Protein AF-A0A8S3V3V6-F1 (afdb_monomer)

Radius of gyration: 46.37 Å; Cα contacts (8 Å, |Δi|>4): 374; chains: 1; bounding box: 103×38×128 Å

Secondary structure (DSSP, 8-state):
-PPP-EEE--SS--S---GGGGG---SEEE--S--EE-STTTHHHHHHHHHTGGGBS-GGG-EEEETTEEEEGGGS-GGG------HHHHHHHHHHHHHHHHHHHHHHHHHHHTHHHHHHHHHHHH----S----S-----EEEEEE--GGGHHHHHHHGGGGTTS-EEETTTSPPTTS-HHHHHHHHHHHEEEEEE---TTS-HHHHHHHHHHHHHHHTT---------S----GGGS---HHHHHHHHHH--S-TT-TTHHHHHHHHHHHHT-S---SHHHHHHH-HHHHHHHTHHHHS-S------SEEE---GGGHHIIIIIIHHHHHHHH---EEEGGGS------

pLDDT: mean 74.96, std 16.05, range [28.38, 96.69]

Structure (mmCIF, N/CA/C/O backbone):
data_AF-A0A8S3V3V6-F1
#
_entry.id   AF-A0A8S3V3V6-F1
#
loop_
_atom_site.group_PDB
_atom_site.id
_atom_site.type_symbol
_atom_site.label_atom_id
_atom_site.label_alt_id
_atom_site.label_comp_id
_atom_site.label_asym_id
_atom_site.label_entity_id
_atom_site.label_seq_id
_atom_site.pdbx_PDB_ins_code
_atom_site.Cartn_x
_atom_site.Cartn_y
_atom_site.Cartn_z
_atom_site.occupancy
_atom_site.B_iso_or_equiv
_atom_site.auth_seq_id
_atom_site.auth_comp_id
_atom_site.auth_asym_id
_atom_site.auth_atom_id
_atom_site.pdbx_PDB_model_num
ATOM 1 N N . MET A 1 1 ? -67.580 -12.226 56.279 1.00 47.56 1 MET A N 1
ATOM 2 C CA . MET A 1 1 ? -66.130 -12.399 56.021 1.00 47.56 1 MET A CA 1
ATOM 3 C C . MET A 1 1 ? -65.355 -11.944 57.249 1.00 47.56 1 MET A C 1
ATOM 5 O O . MET A 1 1 ? -65.610 -10.841 57.721 1.00 47.56 1 MET A O 1
ATOM 9 N N . LYS A 1 2 ? -64.474 -12.783 57.811 1.00 53.00 2 LYS A N 1
ATOM 10 C CA . LYS A 1 2 ? -63.648 -12.406 58.971 1.00 53.00 2 LYS A CA 1
ATOM 11 C C . LYS A 1 2 ? -62.565 -11.427 58.504 1.00 53.00 2 LYS A C 1
ATOM 13 O O . LYS A 1 2 ? -61.762 -11.780 57.648 1.00 53.00 2 LYS A O 1
ATOM 18 N N . LYS A 1 3 ? -62.579 -10.196 59.022 1.00 80.75 3 LYS A N 1
ATOM 19 C CA . LYS A 1 3 ? -61.513 -9.213 58.786 1.00 80.75 3 LYS A CA 1
ATOM 20 C C . LYS A 1 3 ? -60.307 -9.613 59.634 1.00 80.75 3 LYS A C 1
ATOM 22 O O . LYS A 1 3 ? -60.474 -9.886 60.821 1.00 80.75 3 LYS A O 1
ATOM 27 N N . LEU A 1 4 ? -59.126 -9.689 59.026 1.00 85.06 4 LEU A N 1
ATOM 28 C CA . LEU A 1 4 ? -57.889 -9.964 59.753 1.00 85.06 4 LEU A CA 1
ATOM 29 C C . LEU A 1 4 ? -57.618 -8.806 60.720 1.00 85.06 4 LEU A C 1
ATOM 31 O O . LEU A 1 4 ? -57.597 -7.656 60.291 1.00 85.06 4 LEU A O 1
ATOM 35 N N . LYS A 1 5 ? -57.448 -9.124 62.005 1.00 90.00 5 LYS A N 1
ATOM 36 C CA . LYS A 1 5 ? -57.205 -8.143 63.074 1.00 90.00 5 LYS A CA 1
ATOM 37 C C . LYS A 1 5 ? -55.823 -8.249 63.707 1.00 90.00 5 LYS A C 1
ATOM 39 O O . LYS A 1 5 ? -55.301 -7.253 64.185 1.00 90.00 5 LYS A O 1
ATOM 44 N N . PHE A 1 6 ? -55.219 -9.429 63.655 1.00 92.62 6 PHE A N 1
ATOM 45 C CA . PHE A 1 6 ? -53.936 -9.717 64.283 1.00 92.62 6 PHE A CA 1
ATOM 46 C C . PHE A 1 6 ? -53.001 -10.298 63.226 1.00 92.62 6 PHE A C 1
ATOM 48 O O . PHE A 1 6 ? -53.375 -11.253 62.540 1.00 92.62 6 PHE A O 1
ATOM 55 N N . LEU A 1 7 ? -51.807 -9.724 63.081 1.00 92.56 7 LEU A N 1
ATOM 56 C CA . LEU A 1 7 ? -50.783 -10.201 62.153 1.00 92.56 7 LEU A CA 1
ATOM 57 C C . LEU A 1 7 ? -49.459 -10.402 62.889 1.00 92.56 7 LEU A C 1
ATOM 59 O O . LEU A 1 7 ? -48.804 -9.445 63.293 1.00 92.56 7 LEU A O 1
ATOM 63 N N . LYS A 1 8 ? -49.050 -11.659 63.038 1.00 94.56 8 LYS A N 1
ATOM 64 C CA . LYS A 1 8 ? -47.804 -12.025 63.707 1.00 94.56 8 LYS A CA 1
ATOM 65 C C . LYS A 1 8 ? -46.820 -12.610 62.696 1.00 94.56 8 LYS A C 1
ATOM 67 O O . LYS A 1 8 ? -47.039 -13.714 62.207 1.00 94.56 8 LYS A O 1
ATOM 72 N N . VAL A 1 9 ? -45.781 -11.849 62.356 1.00 94.69 9 VAL A N 1
ATOM 73 C CA . VAL A 1 9 ? -44.720 -12.240 61.407 1.00 94.69 9 VAL A CA 1
ATOM 74 C C . VAL A 1 9 ? -43.320 -11.896 61.937 1.00 94.69 9 VAL A C 1
ATOM 76 O O . VAL A 1 9 ? -42.367 -11.754 61.168 1.00 94.69 9 VAL A O 1
ATOM 79 N N . ASP A 1 10 ? -43.174 -11.770 63.256 1.00 95.56 10 ASP A N 1
ATOM 80 C CA . ASP A 1 10 ? -41.888 -11.586 63.926 1.00 95.56 10 ASP A CA 1
ATOM 81 C C . ASP A 1 10 ? -40.973 -12.808 63.781 1.00 95.56 10 ASP A C 1
ATOM 83 O O . ASP A 1 10 ? -41.435 -13.923 63.536 1.00 95.56 10 ASP A O 1
ATOM 87 N N . SER A 1 11 ? -39.667 -12.591 63.949 1.00 95.69 11 SER A N 1
ATOM 88 C CA . SER A 1 11 ? -38.641 -13.648 63.958 1.00 95.69 11 SER A CA 1
ATOM 89 C C . SER A 1 11 ? -38.556 -14.466 62.660 1.00 95.69 11 SER A C 1
ATOM 91 O O . SER A 1 11 ? -38.379 -15.684 62.686 1.00 95.69 11 SER A O 1
ATOM 93 N N . ASN A 1 12 ? -38.674 -13.796 61.512 1.00 95.31 12 ASN A N 1
ATOM 94 C CA . ASN A 1 12 ? -38.520 -14.395 60.185 1.00 95.31 12 ASN A CA 1
ATOM 95 C C . ASN A 1 12 ? -37.321 -13.780 59.435 1.00 95.31 12 ASN A C 1
ATOM 97 O O . ASN A 1 12 ? -36.548 -12.985 59.966 1.00 95.31 12 ASN A O 1
ATOM 101 N N . VAL A 1 13 ? -37.153 -14.157 58.165 1.00 94.69 13 VAL A N 1
ATOM 102 C CA . VAL A 1 13 ? -36.114 -13.630 57.262 1.00 94.69 13 VAL A CA 1
ATOM 103 C C . VAL A 1 13 ? -36.673 -12.611 56.261 1.00 94.69 13 VAL A C 1
ATOM 105 O O . VAL A 1 13 ? -36.202 -12.507 55.129 1.00 94.69 13 VAL A O 1
ATOM 108 N N . LEU A 1 14 ? -37.709 -11.863 56.651 1.00 94.44 14 LEU A N 1
ATOM 109 C CA . LEU A 1 14 ? -38.365 -10.906 55.762 1.00 94.44 14 LEU A CA 1
ATOM 110 C C . LEU A 1 14 ? -37.475 -9.674 55.544 1.00 94.44 14 LEU A C 1
ATOM 112 O O . LEU A 1 14 ? -37.179 -8.937 56.481 1.00 94.44 14 LEU A O 1
ATOM 116 N N . GLY A 1 15 ? -37.085 -9.430 54.290 1.00 92.44 15 GLY A N 1
ATOM 117 C CA . GLY A 1 15 ? -36.443 -8.174 53.878 1.00 92.44 15 GLY A CA 1
ATOM 118 C C . GLY A 1 15 ? -37.448 -7.058 53.578 1.00 92.44 15 GLY A C 1
ATOM 119 O O . GLY A 1 15 ? -37.165 -5.883 53.807 1.00 92.44 15 GLY A O 1
ATOM 120 N N . TYR A 1 16 ? -38.643 -7.436 53.113 1.00 93.81 16 TYR A N 1
ATOM 121 C CA . TYR A 1 16 ? -39.731 -6.532 52.749 1.00 93.81 16 TYR A CA 1
ATOM 122 C C . TYR A 1 16 ? -41.081 -7.129 53.129 1.00 93.81 16 TYR A C 1
ATOM 124 O O . TYR A 1 16 ? -41.240 -8.346 53.224 1.00 93.81 16 TYR A O 1
ATOM 132 N N . LEU A 1 17 ? -42.074 -6.255 53.259 1.00 92.38 17 LEU A N 1
ATOM 133 C CA . LEU A 1 17 ? -43.477 -6.633 53.348 1.00 92.38 17 LEU A CA 1
ATOM 134 C C . LEU A 1 17 ? -44.199 -6.298 52.035 1.00 92.38 17 LEU A C 1
ATOM 136 O O . LEU A 1 17 ? -43.804 -5.367 51.330 1.00 92.38 17 LEU A O 1
ATOM 140 N N . PRO A 1 18 ? -45.261 -7.029 51.670 1.00 92.12 18 PRO A N 1
ATOM 141 C CA . PRO A 1 18 ? -46.061 -6.671 50.512 1.00 92.12 18 PRO A CA 1
ATOM 142 C C . PRO A 1 18 ? -46.897 -5.417 50.805 1.00 92.12 18 PRO A C 1
ATOM 144 O O . PRO A 1 18 ? -47.502 -5.280 51.870 1.00 92.12 18 PRO A O 1
ATOM 147 N N . ARG A 1 19 ? -47.004 -4.517 49.819 1.00 92.06 19 ARG A N 1
ATOM 148 C CA . ARG A 1 19 ? -47.793 -3.272 49.933 1.00 92.06 19 ARG A CA 1
ATOM 149 C C . ARG A 1 19 ? -49.282 -3.505 50.205 1.00 92.06 19 ARG A C 1
ATOM 151 O O . ARG A 1 19 ? -49.964 -2.595 50.669 1.00 92.06 19 ARG A O 1
ATOM 158 N N . THR A 1 20 ? -49.788 -4.709 49.944 1.00 89.31 20 THR A N 1
ATOM 159 C CA . THR A 1 20 ? -51.176 -5.107 50.218 1.00 89.31 20 THR A CA 1
ATOM 160 C C . THR A 1 20 ? -51.544 -4.980 51.696 1.00 89.31 20 THR A C 1
ATOM 162 O O . THR A 1 20 ? -52.710 -4.722 51.995 1.00 89.31 20 THR A O 1
ATOM 165 N N . ILE A 1 21 ? -50.569 -5.044 52.614 1.00 87.75 21 ILE A N 1
ATOM 166 C CA . ILE A 1 21 ? -50.792 -4.826 54.053 1.00 87.75 21 ILE A CA 1
ATOM 167 C C . ILE A 1 21 ? -51.403 -3.451 54.333 1.00 87.75 21 ILE A C 1
ATOM 169 O O . ILE A 1 21 ? -52.215 -3.332 55.244 1.00 87.75 21 ILE A O 1
ATOM 173 N N . ARG A 1 22 ? -51.125 -2.436 53.500 1.00 87.69 22 ARG A N 1
ATOM 174 C CA . ARG A 1 22 ? -51.710 -1.092 53.642 1.00 87.69 22 ARG A CA 1
ATOM 175 C C . ARG A 1 22 ? -53.242 -1.088 53.656 1.00 87.69 22 ARG A C 1
ATOM 177 O O . ARG A 1 22 ? -53.840 -0.179 54.215 1.00 87.69 22 ARG A O 1
ATOM 184 N N . SER A 1 23 ? -53.869 -2.079 53.024 1.00 87.25 23 SER A N 1
ATOM 185 C CA . SER A 1 23 ? -55.329 -2.203 52.950 1.00 87.25 23 SER A CA 1
ATOM 186 C C . SER A 1 23 ? -55.957 -2.932 54.146 1.00 87.25 23 SER A C 1
ATOM 188 O O . SER A 1 23 ? -57.182 -3.006 54.246 1.00 87.25 23 SER A O 1
ATOM 190 N N . LEU A 1 24 ? -55.141 -3.486 55.048 1.00 86.31 24 LEU A N 1
ATOM 191 C CA . LEU A 1 24 ? -55.599 -4.225 56.220 1.00 86.31 24 LEU A CA 1
ATOM 192 C C . LEU A 1 24 ? -55.802 -3.273 57.404 1.00 86.31 24 LEU A C 1
ATOM 194 O O . LEU A 1 24 ? -54.968 -2.414 57.670 1.00 86.31 24 LEU A O 1
ATOM 198 N N . ASN A 1 25 ? -56.898 -3.461 58.143 1.00 87.38 25 ASN A N 1
ATOM 199 C CA . ASN A 1 25 ? -57.167 -2.743 59.389 1.00 87.38 25 ASN A CA 1
ATOM 200 C C . ASN A 1 25 ? -56.817 -3.643 60.585 1.00 87.38 25 ASN A C 1
ATOM 202 O O . ASN A 1 25 ? -57.674 -4.391 61.071 1.00 87.38 25 ASN A O 1
ATOM 206 N N . LEU A 1 26 ? -55.541 -3.611 60.971 1.00 89.94 26 LEU A N 1
ATOM 207 C CA . LEU A 1 26 ? -54.957 -4.447 62.017 1.00 89.94 26 LEU A CA 1
ATOM 208 C C . LEU A 1 26 ? -55.043 -3.746 63.376 1.00 89.94 26 LEU A C 1
ATOM 210 O O . LEU A 1 26 ? -54.698 -2.575 63.491 1.00 89.94 26 LEU A O 1
ATOM 214 N N . ASP A 1 27 ? -55.454 -4.492 64.397 1.00 92.62 27 ASP A N 1
ATOM 215 C CA . ASP A 1 27 ? -55.442 -4.044 65.790 1.00 92.62 27 ASP A CA 1
ATOM 216 C C . ASP A 1 27 ? -54.063 -4.316 66.419 1.00 92.62 27 ASP A C 1
ATOM 218 O O . ASP A 1 27 ? -53.565 -3.505 67.198 1.00 92.62 27 ASP A O 1
ATOM 222 N N . GLU A 1 28 ? -53.412 -5.430 66.045 1.00 94.62 28 GLU A N 1
ATOM 223 C CA . GLU A 1 28 ? -52.048 -5.747 66.480 1.00 94.62 28 GLU A CA 1
ATOM 224 C C . GLU A 1 28 ? -51.185 -6.356 65.372 1.00 94.62 28 GLU A C 1
ATOM 226 O O . GLU A 1 28 ? -51.617 -7.233 64.615 1.00 94.62 28 GLU A O 1
ATOM 231 N N . MET A 1 29 ? -49.926 -5.923 65.327 1.00 94.19 29 MET A N 1
ATOM 232 C CA . MET A 1 29 ? -48.931 -6.377 64.372 1.00 94.19 29 MET A CA 1
ATOM 233 C C . MET A 1 29 ? -47.552 -6.550 65.017 1.00 94.19 29 MET A C 1
ATOM 235 O O . MET A 1 29 ? -47.021 -5.627 65.637 1.00 94.19 29 MET A O 1
ATOM 239 N N . TYR A 1 30 ? -46.962 -7.729 64.815 1.00 96.12 30 TYR A N 1
ATOM 240 C CA . TYR A 1 30 ? -45.605 -8.080 65.240 1.00 96.12 30 TYR A CA 1
ATOM 241 C C . TYR A 1 30 ? -44.736 -8.308 64.003 1.00 96.12 30 TYR A C 1
ATOM 243 O O . TYR A 1 30 ? -45.047 -9.172 63.179 1.00 96.12 30 TYR A O 1
ATOM 251 N N . ILE A 1 31 ? -43.673 -7.517 63.865 1.00 95.81 31 ILE A N 1
ATOM 252 C CA . ILE A 1 31 ? -42.712 -7.585 62.747 1.00 95.81 31 ILE A CA 1
ATOM 253 C C . ILE A 1 31 ? -41.255 -7.508 63.201 1.00 95.81 31 ILE A C 1
ATOM 255 O O . ILE A 1 31 ? -40.349 -7.493 62.366 1.00 95.81 31 ILE A O 1
ATOM 259 N N . ASP A 1 32 ? -41.023 -7.433 64.510 1.00 95.38 32 ASP A N 1
ATOM 260 C CA . ASP A 1 32 ? -39.695 -7.405 65.104 1.00 95.38 32 ASP A CA 1
ATOM 261 C C . ASP A 1 32 ? -38.865 -8.636 64.709 1.00 95.38 32 ASP A C 1
ATOM 263 O O . ASP A 1 32 ? -39.385 -9.641 64.222 1.00 95.38 32 ASP A O 1
ATOM 267 N N . HIS A 1 33 ? -37.546 -8.548 64.888 1.00 95.31 33 HIS A N 1
ATOM 268 C CA . HIS A 1 33 ? -36.626 -9.651 64.586 1.00 95.31 33 HIS A CA 1
ATOM 269 C C . HIS A 1 33 ? -36.673 -10.137 63.122 1.00 95.31 33 HIS A C 1
ATOM 271 O O . HIS A 1 33 ? -36.502 -11.321 62.847 1.00 95.31 33 HIS A O 1
ATOM 277 N N . ASN A 1 34 ? -36.867 -9.218 62.172 1.00 95.31 34 ASN A N 1
ATOM 278 C CA . ASN A 1 34 ? -36.709 -9.469 60.739 1.00 95.31 34 ASN A CA 1
ATOM 279 C C . ASN A 1 34 ? -35.535 -8.654 60.166 1.00 95.31 34 ASN A C 1
ATOM 281 O O . ASN A 1 34 ? -35.326 -7.512 60.585 1.00 95.31 34 ASN A O 1
ATOM 285 N N . PRO A 1 35 ? -34.780 -9.182 59.185 1.00 93.62 35 PRO A N 1
ATOM 286 C CA . PRO A 1 35 ? -33.701 -8.468 58.508 1.00 93.62 35 PRO A CA 1
ATOM 287 C C . PRO A 1 35 ? -34.245 -7.474 57.463 1.00 93.62 35 PRO A C 1
ATOM 289 O O . PRO A 1 35 ? -33.887 -7.544 56.287 1.00 93.62 35 PRO A O 1
ATOM 292 N N . LEU A 1 36 ? -35.107 -6.546 57.889 1.00 95.19 36 L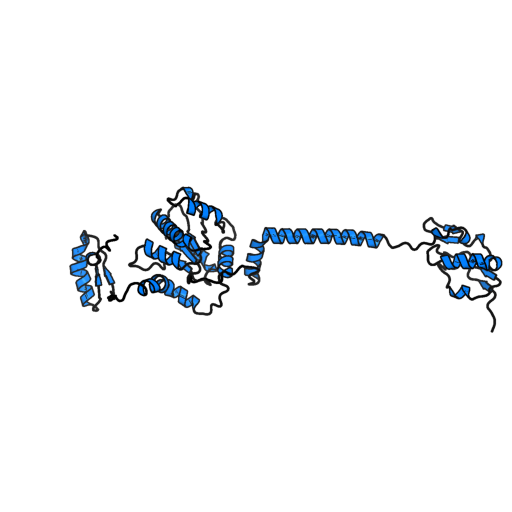EU A N 1
ATOM 293 C CA . LEU A 1 36 ? -35.734 -5.558 57.009 1.00 95.19 36 LEU A CA 1
ATOM 294 C C . LEU A 1 36 ? -34.677 -4.681 56.327 1.00 95.19 36 LEU A C 1
ATOM 296 O O . LEU A 1 36 ? -33.651 -4.344 56.922 1.00 95.19 36 LEU A O 1
ATOM 300 N N . LEU A 1 37 ? -34.930 -4.267 55.088 1.00 93.75 37 LEU A N 1
ATOM 301 C CA . LEU A 1 37 ? -34.034 -3.381 54.339 1.00 93.75 37 LEU A CA 1
ATOM 302 C C . LEU A 1 37 ? -34.513 -1.931 54.436 1.00 93.75 37 LEU A C 1
ATOM 304 O O . LEU A 1 37 ? -35.708 -1.676 54.334 1.00 93.75 37 LEU A O 1
ATOM 308 N N . CYS A 1 38 ? -33.599 -0.981 54.643 1.00 93.19 38 CYS A N 1
ATOM 309 C CA . CYS A 1 38 ? -33.861 0.463 54.618 1.00 93.19 38 CYS A CA 1
ATOM 310 C C . CYS A 1 38 ? -33.378 1.050 53.288 1.00 93.19 38 CYS A C 1
ATOM 312 O O . CYS A 1 38 ? -32.324 1.676 53.210 1.00 93.19 38 CYS A O 1
ATOM 314 N N . ASP A 1 39 ? -34.144 0.798 52.229 1.00 91.38 39 ASP A N 1
ATOM 315 C CA . ASP A 1 39 ? -33.868 1.236 50.864 1.00 91.38 39 ASP A CA 1
ATOM 316 C C . ASP A 1 39 ? -35.101 1.922 50.254 1.00 91.38 39 ASP A C 1
ATOM 318 O O . ASP A 1 39 ? -36.155 2.056 50.874 1.00 91.38 39 ASP A O 1
ATOM 322 N N . CYS A 1 40 ? -35.008 2.339 48.999 1.00 90.25 40 CYS A N 1
ATOM 323 C CA . CYS A 1 40 ? -36.127 2.979 48.307 1.00 90.25 40 CYS A CA 1
ATOM 324 C C . CYS A 1 40 ? -37.427 2.145 48.249 1.00 90.25 40 CYS A C 1
ATOM 326 O O . CYS A 1 40 ? -38.510 2.713 48.088 1.00 90.25 40 CYS A O 1
ATOM 328 N N . ASN A 1 41 ? -37.360 0.817 48.397 1.00 91.31 41 ASN A N 1
ATOM 329 C CA . ASN A 1 41 ? -38.524 -0.064 48.352 1.00 91.31 41 ASN A CA 1
ATOM 330 C C . ASN A 1 41 ? -39.236 -0.186 49.699 1.00 91.31 41 ASN A C 1
ATOM 332 O O . ASN A 1 41 ? -40.385 -0.629 49.720 1.00 91.31 41 ASN A O 1
ATOM 336 N N . SER A 1 42 ? -38.615 0.216 50.809 1.00 94.00 42 SER A N 1
ATOM 337 C CA . SER A 1 42 ? -39.212 0.133 52.147 1.00 94.00 42 SER A CA 1
ATOM 338 C C . SER A 1 42 ? -39.684 1.478 52.710 1.00 94.00 42 SER A C 1
ATOM 340 O O . SER A 1 42 ? -40.322 1.507 53.762 1.00 94.00 42 SER A O 1
ATOM 342 N N . LEU A 1 43 ? -39.494 2.588 51.983 1.00 94.19 43 LEU A N 1
ATOM 343 C CA . LEU A 1 43 ? -39.955 3.917 52.411 1.00 94.19 43 LEU A CA 1
ATOM 344 C C . LEU A 1 43 ? -41.468 3.963 52.693 1.00 94.19 43 LEU A C 1
ATOM 346 O O . LEU A 1 43 ? -41.905 4.541 53.687 1.00 94.19 43 LEU A O 1
ATOM 350 N N . TRP A 1 44 ? -42.272 3.298 51.858 1.00 94.12 44 TRP A N 1
ATOM 351 C CA . TRP A 1 44 ? -43.723 3.214 52.062 1.00 94.12 44 TRP A CA 1
ATOM 352 C C . TRP A 1 44 ? -44.080 2.524 53.387 1.00 94.12 44 TRP A C 1
ATOM 354 O O . TRP A 1 44 ? -45.079 2.885 54.004 1.00 94.12 44 TRP A O 1
ATOM 364 N N . LEU A 1 45 ? -43.278 1.540 53.817 1.00 94.50 45 LEU A N 1
ATOM 365 C CA . LEU A 1 45 ? -43.502 0.807 55.058 1.00 94.50 45 LEU A CA 1
ATOM 366 C C . LEU A 1 45 ? -43.241 1.731 56.245 1.00 94.50 45 LEU A C 1
ATOM 368 O O . LEU A 1 45 ? -44.024 1.725 57.185 1.00 94.50 45 LEU A O 1
ATOM 372 N N . LYS A 1 46 ? -42.215 2.590 56.168 1.00 94.56 46 LYS A N 1
ATOM 373 C CA . LYS A 1 46 ? -41.960 3.610 57.194 1.00 94.56 46 LYS A CA 1
ATOM 374 C C . LYS A 1 46 ? -43.147 4.554 57.345 1.00 94.56 46 LYS A C 1
ATOM 376 O O . LYS A 1 46 ? -43.601 4.768 58.464 1.00 94.56 46 LYS A O 1
ATOM 381 N N . HIS A 1 47 ? -43.664 5.089 56.238 1.00 94.50 47 HIS A N 1
ATOM 382 C CA . HIS A 1 47 ? -44.841 5.966 56.275 1.00 94.50 47 HIS A CA 1
ATOM 383 C C . HIS A 1 47 ? -46.059 5.240 56.844 1.00 94.50 47 HIS A C 1
ATOM 385 O O . HIS A 1 47 ? -46.691 5.740 57.765 1.00 94.50 47 HIS A O 1
ATOM 391 N N . TRP A 1 48 ? -46.321 4.015 56.386 1.00 93.38 48 TRP A N 1
ATOM 392 C CA . TRP A 1 48 ? -47.431 3.215 56.900 1.00 93.38 48 TRP A CA 1
ATOM 393 C C . TRP A 1 48 ? -47.309 2.920 58.404 1.00 93.38 48 TRP A C 1
ATOM 395 O O . TRP A 1 48 ? -48.303 2.994 59.122 1.00 93.38 48 TRP A O 1
ATOM 405 N N . MET A 1 49 ? -46.105 2.617 58.894 1.00 93.12 49 MET A N 1
ATOM 406 C CA . MET A 1 49 ? -45.851 2.363 60.313 1.00 93.12 49 MET A CA 1
ATOM 407 C C . MET A 1 49 ? -46.036 3.615 61.178 1.00 93.12 49 MET A C 1
ATOM 409 O O . MET A 1 49 ? -46.531 3.501 62.296 1.00 93.12 49 MET A O 1
ATOM 413 N N . LEU A 1 50 ? -45.656 4.794 60.672 1.00 93.25 50 LEU A N 1
ATOM 414 C CA . LEU A 1 50 ? -45.902 6.067 61.356 1.00 93.25 50 LEU A CA 1
ATOM 415 C C . LEU A 1 50 ? -47.406 6.351 61.471 1.00 93.25 50 LEU A C 1
ATOM 417 O O . LEU A 1 50 ? -47.867 6.733 62.544 1.00 93.25 50 LEU A O 1
ATOM 421 N N . ASP A 1 51 ? -48.170 6.079 60.410 1.00 92.56 51 ASP A N 1
ATOM 422 C CA . ASP A 1 51 ? -49.627 6.263 60.394 1.00 92.56 51 ASP A CA 1
ATOM 423 C C . ASP A 1 51 ? -50.370 5.254 61.295 1.00 92.56 51 ASP A C 1
ATOM 425 O O . ASP A 1 51 ? -51.475 5.527 61.758 1.00 92.56 51 ASP A O 1
ATOM 429 N N . ASN A 1 52 ? -49.778 4.080 61.555 1.00 91.81 52 ASN A N 1
ATOM 430 C CA . ASN A 1 52 ? -50.410 2.960 62.271 1.00 91.81 52 ASN A CA 1
ATOM 431 C C . ASN A 1 52 ? -49.644 2.554 63.541 1.00 91.81 52 ASN A C 1
ATOM 433 O O . ASN A 1 52 ? -49.650 1.387 63.939 1.00 91.81 52 ASN A O 1
ATOM 437 N N . ILE A 1 53 ? -48.988 3.514 64.200 1.00 91.88 53 ILE A N 1
ATOM 438 C CA . ILE A 1 53 ? -48.060 3.239 65.307 1.00 91.88 53 ILE A CA 1
ATOM 439 C C . ILE A 1 53 ? -48.698 2.472 66.477 1.00 91.88 53 ILE A C 1
ATOM 441 O O . ILE A 1 53 ? -48.028 1.668 67.118 1.00 91.88 53 ILE A O 1
ATOM 445 N N . LEU A 1 54 ? -50.001 2.663 66.719 1.00 91.75 54 LEU A N 1
ATOM 446 C CA . LEU A 1 54 ? -50.748 2.001 67.797 1.00 91.75 54 LEU A CA 1
ATOM 447 C C . LEU A 1 54 ? -50.935 0.492 67.572 1.00 91.75 54 LEU A C 1
ATOM 449 O O . LEU A 1 54 ? -51.031 -0.266 68.540 1.00 91.75 54 LEU A O 1
ATOM 453 N N . ALA A 1 55 ? -50.973 0.053 66.311 1.00 91.06 55 ALA A N 1
ATOM 454 C CA . ALA A 1 55 ? -51.109 -1.359 65.966 1.00 91.06 55 ALA A CA 1
ATOM 455 C C . ALA A 1 55 ? -49.781 -2.118 66.123 1.00 91.06 55 ALA A C 1
ATOM 457 O O . ALA A 1 55 ? -49.772 -3.336 66.291 1.00 91.06 55 ALA A O 1
ATOM 458 N N . LEU A 1 56 ? -48.643 -1.422 66.090 1.00 92.88 56 LEU A N 1
ATOM 459 C CA . LEU A 1 56 ? -47.320 -2.039 66.128 1.00 92.88 56 LEU A CA 1
ATOM 460 C C . LEU A 1 56 ? -46.909 -2.406 67.554 1.00 92.88 56 LEU A C 1
ATOM 462 O O . LEU A 1 56 ? -46.908 -1.577 68.464 1.00 92.88 56 LEU A O 1
ATOM 466 N N . LYS A 1 57 ? -46.491 -3.657 67.742 1.00 94.94 57 LYS A N 1
ATOM 467 C CA . LYS A 1 57 ? -45.917 -4.141 69.001 1.00 94.94 57 LYS A CA 1
ATOM 468 C C . LYS A 1 57 ? -44.392 -4.211 68.890 1.00 94.94 57 LYS A C 1
ATOM 470 O O . LYS A 1 57 ? -43.856 -4.411 67.805 1.00 94.94 57 LYS A O 1
ATOM 475 N N . ARG A 1 58 ? -43.699 -4.029 70.025 1.00 92.38 58 ARG A N 1
ATOM 476 C CA . ARG A 1 58 ? -42.222 -4.068 70.137 1.00 92.38 58 ARG A CA 1
ATOM 477 C C . ARG A 1 58 ? -41.491 -3.130 69.166 1.00 92.38 58 ARG A C 1
ATOM 479 O O . ARG A 1 58 ? -40.506 -3.500 68.539 1.00 92.38 58 ARG A O 1
ATOM 486 N N . LEU A 1 59 ? -41.961 -1.885 69.075 1.00 90.12 59 LEU A N 1
ATOM 487 C CA . LEU A 1 59 ? -41.409 -0.844 68.195 1.00 90.12 59 LEU A CA 1
ATOM 488 C C . LEU A 1 59 ? -39.878 -0.700 68.283 1.00 90.12 59 LEU A C 1
ATOM 490 O O . LEU A 1 59 ? -39.225 -0.455 67.272 1.00 90.12 59 LEU A O 1
ATOM 494 N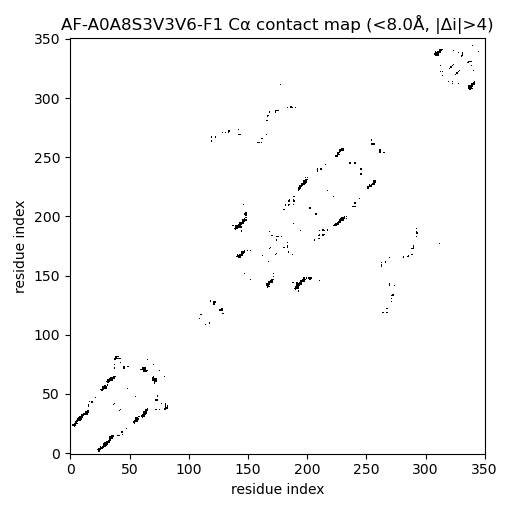 N . GLU A 1 60 ? -39.305 -0.861 69.478 1.00 88.44 60 GLU A N 1
ATOM 495 C CA . GLU A 1 60 ? -37.864 -0.712 69.716 1.00 88.44 60 GLU A CA 1
ATOM 496 C C . GLU A 1 60 ? -37.005 -1.807 69.067 1.00 88.44 60 GLU A C 1
ATOM 498 O O . GLU A 1 60 ? -35.834 -1.561 68.756 1.00 88.44 60 GLU A O 1
ATOM 503 N N . ASP A 1 61 ? -37.598 -2.976 68.815 1.00 93.25 61 ASP A N 1
ATOM 504 C CA . ASP A 1 61 ? -36.936 -4.149 68.241 1.00 93.25 61 ASP A CA 1
ATOM 505 C C . ASP A 1 61 ? -37.045 -4.196 66.711 1.00 93.25 61 ASP A C 1
ATOM 507 O O . ASP A 1 61 ? -36.419 -5.036 66.055 1.00 93.25 61 ASP A O 1
ATOM 511 N N . ILE A 1 62 ? -37.800 -3.270 66.112 1.00 94.94 62 ILE A N 1
ATOM 512 C CA . ILE A 1 62 ? -37.940 -3.166 64.661 1.00 94.94 62 ILE A CA 1
ATOM 513 C C . ILE A 1 62 ? -36.740 -2.396 64.104 1.00 94.94 62 ILE A C 1
ATOM 515 O O . ILE A 1 62 ? -36.653 -1.164 64.152 1.00 94.94 62 ILE A O 1
ATOM 519 N N . LYS A 1 63 ? -35.787 -3.150 63.563 1.00 94.94 63 LYS A N 1
ATOM 520 C CA . LYS A 1 63 ? -34.542 -2.644 62.978 1.00 94.94 63 LYS A CA 1
ATOM 521 C C . LYS A 1 63 ? -34.525 -2.889 61.475 1.00 94.94 63 LYS A C 1
ATOM 523 O O . LYS A 1 63 ? -35.228 -3.759 60.972 1.00 94.94 63 LYS A O 1
ATOM 528 N N . CYS A 1 64 ? -33.699 -2.136 60.765 1.00 94.62 64 CYS A N 1
ATOM 529 C CA . CYS A 1 64 ? -33.397 -2.388 59.365 1.00 94.62 64 CYS A CA 1
ATOM 530 C C . CYS A 1 64 ? -31.905 -2.305 59.089 1.00 94.62 64 CYS A C 1
ATOM 532 O O . CYS A 1 64 ? -31.145 -1.663 59.814 1.00 94.62 64 CYS A O 1
ATOM 534 N N . ARG A 1 65 ? -31.500 -2.922 57.984 1.00 92.19 65 ARG A N 1
ATOM 535 C CA . ARG A 1 65 ? -30.181 -2.759 57.393 1.00 92.19 65 ARG A CA 1
ATOM 536 C C . ARG A 1 65 ? -30.199 -1.580 56.423 1.00 92.19 65 ARG A C 1
ATOM 538 O O . ARG A 1 65 ? -30.901 -1.608 55.414 1.00 92.19 65 ARG A O 1
ATOM 545 N N . SER A 1 66 ? -29.408 -0.572 56.750 1.00 87.31 66 SER A N 1
ATOM 546 C CA . SER A 1 66 ? -29.069 0.589 55.930 1.00 87.31 66 SER A CA 1
ATOM 547 C C . SER A 1 66 ? -27.634 0.435 55.404 1.00 87.31 66 SER A C 1
ATOM 549 O O . SER A 1 66 ? -26.913 -0.484 55.803 1.00 87.31 66 SER A O 1
ATOM 551 N N . PHE A 1 67 ? -27.184 1.341 54.533 1.00 79.50 67 PHE A N 1
ATOM 552 C CA . PHE A 1 67 ? -25.792 1.361 54.055 1.00 79.50 67 PHE A CA 1
ATOM 553 C C . PHE A 1 67 ? -24.785 1.519 55.210 1.00 79.50 67 PHE A C 1
ATOM 555 O O . PHE A 1 67 ? -23.696 0.955 55.174 1.00 79.50 67 PHE A O 1
ATOM 562 N N . ASN A 1 68 ? -25.187 2.219 56.276 1.00 79.19 68 ASN A N 1
ATOM 563 C CA . ASN A 1 68 ? -24.350 2.502 57.445 1.00 79.19 68 ASN A CA 1
ATOM 564 C C . ASN A 1 68 ? -24.445 1.433 58.552 1.00 79.19 68 ASN A C 1
ATOM 566 O O . ASN A 1 68 ? -23.939 1.649 59.651 1.00 79.19 68 ASN A O 1
ATOM 570 N N . GLY A 1 69 ? -25.099 0.296 58.293 1.00 87.12 69 GLY A N 1
ATOM 571 C CA . GLY A 1 69 ? -25.278 -0.785 59.264 1.00 87.12 69 GLY A CA 1
ATOM 572 C C . GLY A 1 69 ? -26.726 -0.961 59.718 1.00 87.12 69 GLY A C 1
ATOM 573 O O . GLY A 1 69 ? -27.666 -0.677 58.976 1.00 87.12 69 GLY A O 1
ATOM 574 N N . ILE A 1 70 ? -26.913 -1.502 60.923 1.00 91.50 70 ILE A N 1
ATOM 575 C CA . ILE A 1 70 ? -28.239 -1.800 61.476 1.00 91.50 70 ILE A CA 1
ATOM 576 C C . ILE A 1 70 ? -28.737 -0.587 62.267 1.00 91.50 70 ILE A C 1
ATOM 578 O O . ILE A 1 70 ? -28.142 -0.215 63.275 1.00 91.50 70 ILE A O 1
ATOM 582 N N . GLU A 1 71 ? -29.846 0.001 61.830 1.00 92.62 71 GLU A N 1
ATOM 583 C CA . GLU A 1 71 ? -30.472 1.177 62.442 1.00 92.62 71 GLU A CA 1
ATOM 584 C C . GLU A 1 71 ? -31.910 0.840 62.894 1.00 92.62 71 GLU A C 1
ATOM 586 O O . GLU A 1 71 ? -32.526 -0.117 62.415 1.00 92.62 71 GLU A O 1
ATOM 591 N N . LYS A 1 72 ? -32.475 1.611 63.834 1.00 93.31 72 LYS A N 1
ATOM 592 C CA . LYS A 1 72 ? -33.893 1.483 64.224 1.00 93.31 72 LYS A CA 1
ATOM 593 C C . LYS A 1 72 ? -34.781 1.987 63.085 1.00 93.31 72 LYS A C 1
ATOM 595 O O . LYS A 1 72 ? -34.638 3.138 62.680 1.00 93.31 72 LYS A O 1
ATOM 600 N N . PHE A 1 73 ? -35.726 1.169 62.614 1.00 94.44 73 PHE A N 1
ATOM 601 C CA . PHE A 1 73 ? -36.453 1.390 61.353 1.00 94.44 73 PHE A CA 1
ATOM 602 C C . PHE A 1 73 ? -37.110 2.779 61.267 1.00 94.44 73 PHE A C 1
ATOM 604 O O . PHE A 1 73 ? -36.941 3.499 60.286 1.00 94.44 73 PHE A O 1
ATOM 611 N N . LEU A 1 74 ? -37.820 3.194 62.323 1.00 93.06 74 LEU A N 1
ATOM 612 C CA . LEU A 1 74 ? -38.524 4.482 62.362 1.00 93.06 74 LEU A CA 1
ATOM 613 C C . LEU A 1 74 ? -37.598 5.699 62.540 1.00 93.06 74 LEU A C 1
ATOM 615 O O . LEU A 1 74 ? -38.003 6.812 62.212 1.00 93.06 74 LEU A O 1
ATOM 619 N N . GLN A 1 75 ? -36.368 5.504 63.026 1.00 92.56 75 GLN A N 1
ATOM 620 C CA . GLN A 1 75 ? -35.406 6.587 63.276 1.00 92.56 75 GLN A CA 1
ATOM 621 C C . GLN A 1 75 ? -34.558 6.935 62.047 1.00 92.56 75 GLN A C 1
ATOM 623 O O . GLN A 1 75 ? -33.937 7.994 62.014 1.00 92.56 75 GLN A O 1
ATOM 628 N N . VAL A 1 76 ? -34.531 6.072 61.028 1.00 92.44 76 VAL A N 1
ATOM 629 C CA . VAL A 1 76 ? -33.789 6.319 59.785 1.00 92.44 76 VAL A CA 1
ATOM 630 C C . VAL A 1 76 ? -34.435 7.485 59.024 1.00 92.44 76 VAL A C 1
ATOM 632 O O . VAL A 1 76 ? -35.616 7.378 58.701 1.00 92.44 76 VAL A O 1
ATOM 635 N N . PRO A 1 77 ? -33.731 8.589 58.702 1.00 92.56 77 PRO A N 1
ATOM 636 C CA . PRO A 1 77 ? -34.275 9.694 57.900 1.00 92.56 77 PRO A CA 1
ATOM 637 C C . PRO A 1 77 ? -34.746 9.243 56.508 1.00 92.56 77 PRO A C 1
ATOM 639 O O . PRO A 1 77 ? -34.196 8.294 55.949 1.00 92.56 77 PRO A O 1
ATOM 642 N N . ASN A 1 78 ? -35.762 9.901 55.934 1.00 92.88 78 ASN A N 1
ATOM 643 C CA . ASN A 1 78 ? -36.337 9.492 54.638 1.00 92.88 78 ASN A CA 1
ATOM 644 C C . ASN A 1 78 ? -35.298 9.550 53.505 1.00 92.88 78 ASN A C 1
ATOM 646 O O . ASN A 1 78 ? -35.336 8.734 52.590 1.00 92.88 78 ASN A O 1
ATOM 650 N N . GLU A 1 79 ? -34.337 10.465 53.606 1.00 88.56 79 GLU A N 1
ATOM 651 C CA . GLU A 1 79 ? -33.266 10.703 52.637 1.00 88.56 79 GLU A CA 1
ATOM 652 C C . GLU A 1 79 ? -32.300 9.518 52.536 1.00 88.56 79 GLU A C 1
ATOM 654 O O . GLU A 1 79 ? -31.597 9.383 51.539 1.00 88.56 79 GLU A O 1
ATOM 659 N N . LYS A 1 80 ? -32.266 8.638 53.547 1.00 86.44 80 LYS A N 1
ATOM 660 C CA . LYS A 1 80 ? -31.450 7.418 53.520 1.00 86.44 80 LYS A CA 1
ATOM 661 C C . LYS A 1 80 ? -32.121 6.255 52.780 1.00 86.44 80 LYS A C 1
ATOM 663 O O . LYS A 1 80 ? -31.419 5.330 52.382 1.00 86.44 80 LYS A O 1
ATOM 668 N N . PHE A 1 81 ? -33.435 6.295 52.536 1.00 90.31 81 PHE A N 1
ATOM 669 C CA . PHE A 1 81 ? -34.163 5.262 51.781 1.00 90.31 81 PHE A CA 1
ATOM 670 C C . PHE A 1 81 ? -33.943 5.448 50.268 1.00 90.31 81 PHE A C 1
ATOM 672 O O . PHE A 1 81 ? -34.854 5.800 49.519 1.00 90.31 81 PHE A O 1
ATOM 679 N N . THR A 1 82 ? -32.710 5.236 49.804 1.00 85.25 82 THR A N 1
ATOM 680 C CA . THR A 1 82 ? -32.309 5.429 48.399 1.00 85.25 82 THR A CA 1
ATOM 681 C C . THR A 1 82 ? -32.032 4.099 47.709 1.00 85.25 82 THR A C 1
ATOM 683 O O . THR A 1 82 ? -31.611 3.129 48.337 1.00 85.25 82 THR A O 1
ATOM 686 N N . CYS A 1 83 ? -32.292 4.025 46.400 1.00 83.88 83 CYS A N 1
ATOM 687 C CA . CYS A 1 83 ? -31.826 2.893 45.606 1.00 83.88 83 CYS A CA 1
ATOM 688 C C . CYS A 1 83 ? -30.352 3.132 45.269 1.00 83.88 83 CYS A C 1
ATOM 690 O O . CYS A 1 83 ? -30.028 4.135 44.625 1.00 83.88 83 CYS A O 1
ATOM 692 N N . VAL A 1 84 ? -29.463 2.206 45.630 1.00 68.94 84 VAL A N 1
ATOM 693 C CA . VAL A 1 84 ? -28.094 2.236 45.109 1.00 68.94 84 VAL A CA 1
ATOM 694 C C . VAL A 1 84 ? -28.169 1.915 43.616 1.00 68.94 84 VAL A C 1
ATOM 696 O O . VAL A 1 84 ? -28.500 0.798 43.224 1.00 68.94 84 VAL A O 1
ATOM 699 N N . LYS A 1 85 ? -27.891 2.901 42.757 1.00 61.59 85 LYS A N 1
ATOM 700 C CA . LYS A 1 85 ? -27.591 2.615 41.350 1.00 61.59 85 LYS A CA 1
ATOM 701 C C . LYS A 1 85 ? -26.285 1.822 41.332 1.00 61.59 85 LYS A C 1
ATOM 703 O O . LYS A 1 85 ? -25.313 2.268 41.934 1.00 61.59 85 LYS A O 1
ATOM 708 N N . ASN A 1 86 ? -26.262 0.661 40.677 1.00 62.31 86 ASN A N 1
ATOM 709 C CA . ASN A 1 86 ? -25.079 -0.203 40.572 1.00 62.31 86 ASN A CA 1
ATOM 710 C C . ASN A 1 86 ? -23.922 0.528 39.864 1.00 62.31 86 ASN A C 1
ATOM 712 O O . ASN A 1 86 ? -23.736 0.412 38.655 1.00 62.31 86 ASN A O 1
ATOM 716 N N . PHE A 1 87 ? -23.146 1.288 40.636 1.00 57.97 87 PHE A N 1
ATOM 717 C CA . PHE A 1 87 ? -22.060 2.151 40.171 1.00 57.97 87 PHE A CA 1
ATOM 718 C C . PHE A 1 87 ? -20.931 1.338 39.515 1.00 57.97 87 PHE A C 1
ATOM 720 O O . PHE A 1 87 ? -20.333 1.778 38.536 1.00 57.97 87 PHE A O 1
ATOM 727 N N . ALA A 1 88 ? -20.719 0.099 39.976 1.00 60.72 88 ALA A N 1
ATOM 728 C CA . ALA A 1 88 ? -19.714 -0.821 39.443 1.00 60.72 88 ALA A CA 1
ATOM 729 C C . ALA A 1 88 ? -19.905 -1.138 37.947 1.00 60.72 88 ALA A C 1
ATOM 731 O O . ALA A 1 88 ? -18.929 -1.215 37.204 1.00 60.72 88 ALA A O 1
ATOM 732 N N . ASN A 1 89 ? -21.151 -1.250 37.478 1.00 66.06 89 ASN A N 1
ATOM 733 C CA . ASN A 1 89 ? -21.425 -1.561 36.072 1.00 66.06 89 ASN A CA 1
ATOM 734 C C . ASN A 1 89 ? -21.206 -0.346 35.155 1.00 66.06 89 ASN A C 1
ATOM 736 O O . ASN A 1 89 ? -20.914 -0.523 33.976 1.00 66.06 89 ASN A O 1
ATOM 740 N N . SER A 1 90 ? -21.307 0.876 35.692 1.00 68.81 90 SER A N 1
ATOM 741 C CA . SER A 1 90 ? -21.065 2.110 34.934 1.00 68.81 90 SER A CA 1
ATOM 742 C C . SER A 1 90 ? -19.573 2.323 34.670 1.00 68.81 90 SER A C 1
ATOM 744 O O . SER A 1 90 ? -19.181 2.588 33.539 1.00 68.81 90 SER A O 1
ATOM 746 N N . PHE A 1 91 ? -18.727 2.124 35.687 1.00 77.75 91 PHE A N 1
ATOM 747 C CA . PHE A 1 91 ? -17.274 2.305 35.554 1.00 77.75 91 PHE A CA 1
ATOM 748 C C . PHE A 1 91 ? -16.641 1.294 34.597 1.00 77.75 91 PHE A C 1
ATOM 750 O O . PHE A 1 91 ? -15.791 1.653 33.784 1.00 77.75 91 PHE A O 1
ATOM 757 N N . LEU A 1 92 ? -17.074 0.031 34.649 1.00 80.12 92 LEU A N 1
ATOM 758 C CA . LEU A 1 92 ? -16.567 -0.996 33.736 1.00 80.12 92 LEU A CA 1
ATOM 759 C C . LEU A 1 92 ? -16.925 -0.693 32.275 1.00 80.12 92 LEU A C 1
ATOM 761 O O . LEU A 1 92 ? -16.094 -0.897 31.392 1.00 80.12 92 LEU A O 1
ATOM 765 N N . ALA A 1 93 ? -18.127 -0.170 32.020 1.00 82.19 93 ALA A N 1
ATOM 766 C CA . ALA A 1 93 ? -18.549 0.206 30.674 1.00 82.19 93 ALA A CA 1
ATOM 767 C C . ALA A 1 93 ? -17.705 1.360 30.102 1.00 82.19 93 ALA A C 1
ATOM 769 O O . ALA A 1 93 ? -17.311 1.308 28.937 1.00 82.19 93 ALA A O 1
ATOM 770 N N . GLU A 1 94 ? -17.367 2.365 30.915 1.00 86.56 94 GLU A N 1
ATOM 771 C CA . GLU A 1 94 ? -16.515 3.488 30.496 1.00 86.56 94 GLU A CA 1
ATOM 772 C C . GLU A 1 94 ? -15.079 3.050 30.171 1.00 86.56 94 GLU A C 1
ATOM 774 O O . GLU A 1 94 ? -14.512 3.451 29.149 1.00 86.56 94 GLU A O 1
ATOM 779 N N . ILE A 1 95 ? -14.496 2.175 30.995 1.00 89.88 95 ILE A N 1
ATOM 780 C CA . ILE A 1 95 ? -13.139 1.652 30.774 1.00 89.88 95 ILE A CA 1
ATOM 781 C C . ILE A 1 95 ? -13.089 0.786 29.507 1.00 89.88 95 ILE A C 1
ATOM 783 O O . ILE A 1 95 ? -12.187 0.931 28.683 1.00 89.88 95 ILE A O 1
ATOM 787 N N . LEU A 1 96 ? -14.075 -0.093 29.309 1.00 90.19 96 LEU A N 1
ATOM 788 C CA . LEU A 1 96 ? -14.144 -0.924 28.105 1.00 90.19 96 LEU A CA 1
ATOM 789 C C . LEU A 1 96 ? -14.366 -0.081 26.844 1.00 90.19 96 LEU A C 1
ATOM 791 O O . LEU A 1 96 ? -13.728 -0.331 25.821 1.00 90.19 96 LEU A O 1
ATOM 795 N N . GLY A 1 97 ? -15.222 0.941 26.922 1.00 92.31 97 GLY A N 1
ATOM 796 C CA . GLY A 1 97 ? -15.481 1.851 25.807 1.00 92.31 97 GLY A CA 1
ATOM 797 C C . GLY A 1 97 ? -14.241 2.645 25.394 1.00 92.31 97 GLY A C 1
ATOM 798 O O . GLY A 1 97 ? -13.931 2.740 24.206 1.00 92.31 97 GLY A O 1
ATOM 799 N N . THR A 1 98 ? -13.487 3.165 26.364 1.00 94.38 98 THR A N 1
ATOM 800 C CA . THR A 1 98 ? -12.242 3.904 26.096 1.00 94.38 98 THR A CA 1
ATOM 801 C C . THR A 1 98 ? -11.151 3.005 25.519 1.00 94.38 98 THR A C 1
ATOM 803 O O . THR A 1 98 ? -10.538 3.369 24.514 1.00 94.38 98 THR A O 1
ATOM 806 N N . LEU A 1 99 ? -10.955 1.803 26.071 1.00 95.88 99 LEU A N 1
ATOM 807 C CA . LEU A 1 99 ? -9.996 0.830 25.540 1.00 95.88 99 LEU A CA 1
ATOM 808 C C . LEU A 1 99 ? -10.332 0.435 24.093 1.00 95.88 99 LEU A C 1
ATOM 810 O O . LEU A 1 99 ? -9.445 0.385 23.239 1.00 95.88 99 LEU A O 1
ATOM 814 N N . PHE A 1 100 ? -11.616 0.207 23.802 1.00 95.81 100 PHE A N 1
ATOM 815 C CA . PHE A 1 100 ? -12.083 -0.100 22.453 1.00 95.81 100 PHE A CA 1
ATOM 816 C C . PHE A 1 100 ? -11.840 1.067 21.487 1.00 95.81 100 PHE A C 1
ATOM 818 O O . PHE A 1 100 ? -11.318 0.859 20.393 1.00 95.81 100 PHE A O 1
ATOM 825 N N . GLY A 1 101 ? -12.138 2.302 21.904 1.00 95.81 101 GLY A N 1
ATOM 826 C CA . GLY A 1 101 ? -11.871 3.499 21.103 1.00 95.81 101 GLY A CA 1
ATOM 827 C C . GLY A 1 101 ? -10.389 3.659 20.751 1.00 95.81 101 GLY A C 1
ATOM 828 O O . GLY A 1 101 ? -10.050 3.910 19.593 1.00 95.81 101 GLY A O 1
ATOM 829 N N . ILE A 1 102 ? -9.494 3.437 21.719 1.00 96.38 102 ILE A N 1
ATOM 830 C CA . ILE A 1 102 ? -8.041 3.475 21.497 1.00 96.38 102 ILE A CA 1
ATOM 831 C C . ILE A 1 102 ? -7.612 2.370 20.525 1.00 96.38 102 ILE A C 1
ATOM 833 O O . ILE A 1 102 ? -6.866 2.640 19.584 1.00 96.38 102 ILE A O 1
ATOM 837 N N . ALA A 1 103 ? -8.111 1.143 20.700 1.00 95.88 103 ALA A N 1
ATOM 838 C CA . ALA A 1 103 ? -7.793 0.030 19.809 1.00 95.88 103 ALA A CA 1
ATOM 839 C C . ALA A 1 103 ? -8.206 0.320 18.355 1.00 95.88 103 ALA A C 1
ATOM 841 O O . ALA A 1 103 ? -7.419 0.091 17.436 1.00 95.88 103 ALA A O 1
ATOM 842 N N . VAL A 1 104 ? -9.396 0.891 18.139 1.00 96.69 104 VAL A N 1
ATOM 843 C CA . VAL A 1 104 ? -9.867 1.292 16.803 1.00 96.69 104 VAL A CA 1
ATOM 844 C C . VAL A 1 104 ? -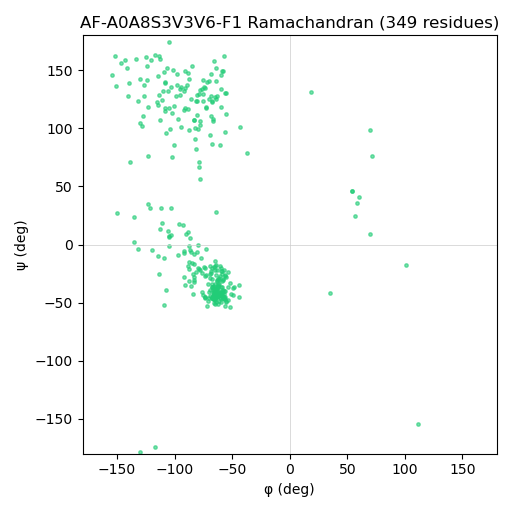8.961 2.369 16.198 1.00 96.69 104 VAL A C 1
ATOM 846 O O . VAL A 1 104 ? -8.565 2.247 15.039 1.00 96.69 104 VAL A O 1
ATOM 849 N N . MET A 1 105 ? -8.562 3.383 16.969 1.00 94.69 105 MET A N 1
ATOM 850 C CA . MET A 1 105 ? -7.650 4.434 16.494 1.00 94.69 105 MET A CA 1
ATOM 851 C C . MET A 1 105 ? -6.260 3.896 16.129 1.00 94.69 105 MET A C 1
ATOM 853 O O . MET A 1 105 ? -5.691 4.293 15.108 1.00 94.69 105 MET A O 1
ATOM 857 N N . CYS A 1 106 ? -5.727 2.958 16.914 1.00 94.25 106 CYS A N 1
ATOM 858 C CA . CYS A 1 106 ? -4.478 2.260 16.608 1.00 94.25 106 CYS A CA 1
ATOM 859 C C . CYS A 1 106 ? -4.594 1.429 15.320 1.00 94.25 106 CYS A C 1
ATOM 861 O O . CYS A 1 106 ? -3.713 1.478 14.464 1.00 94.25 106 CYS A O 1
ATOM 863 N N . LEU A 1 107 ? -5.697 0.700 15.131 1.00 92.44 107 LEU A N 1
ATOM 864 C CA . LEU A 1 107 ? -5.918 -0.078 13.909 1.00 92.44 107 LEU A CA 1
ATOM 865 C C . LEU A 1 107 ? -6.052 0.822 12.675 1.00 92.44 107 LEU A C 1
ATOM 867 O O . LEU A 1 107 ? -5.467 0.520 11.637 1.00 92.44 107 LEU A O 1
ATOM 871 N N . LEU A 1 108 ? -6.760 1.950 12.788 1.00 90.69 108 LEU A N 1
ATOM 872 C CA . LEU A 1 108 ? -6.882 2.929 11.706 1.00 90.69 108 LEU A CA 1
ATOM 873 C C . LEU A 1 108 ? -5.532 3.564 11.353 1.00 90.69 108 LEU A C 1
ATOM 875 O O . LEU A 1 108 ? -5.205 3.689 10.176 1.00 90.69 108 LEU A O 1
ATOM 879 N N . THR A 1 109 ? -4.719 3.928 12.347 1.00 91.50 109 THR A N 1
ATOM 880 C CA . THR A 1 109 ? -3.376 4.483 12.102 1.00 91.50 109 THR A CA 1
ATOM 881 C C . THR A 1 109 ? -2.451 3.461 11.454 1.00 91.50 109 THR A C 1
ATOM 883 O O . THR A 1 109 ? -1.804 3.791 10.461 1.00 91.50 109 THR A O 1
ATOM 886 N N . ILE A 1 110 ? -2.445 2.208 11.917 1.00 90.38 110 ILE A N 1
ATOM 887 C CA . ILE A 1 110 ? -1.722 1.111 11.254 1.00 90.38 110 ILE A CA 1
ATOM 888 C C . ILE A 1 110 ? -2.214 0.952 9.808 1.00 90.38 110 ILE A C 1
ATOM 890 O O . ILE A 1 110 ? -1.398 0.889 8.889 1.00 90.38 110 ILE A O 1
ATOM 894 N N . ALA A 1 111 ? -3.530 0.955 9.578 1.00 86.25 111 ALA A N 1
ATOM 895 C CA . ALA A 1 111 ? -4.102 0.831 8.240 1.00 86.25 111 ALA A CA 1
ATOM 896 C C . ALA A 1 111 ? -3.705 1.989 7.307 1.00 86.25 111 ALA A C 1
ATOM 898 O O . ALA A 1 111 ? -3.481 1.766 6.118 1.00 86.25 111 ALA A O 1
ATOM 899 N N . ILE A 1 112 ? -3.578 3.212 7.830 1.00 84.44 112 ILE A N 1
ATOM 900 C CA . ILE A 1 112 ? -3.141 4.389 7.066 1.00 84.44 112 ILE A CA 1
ATOM 901 C C . ILE A 1 112 ? -1.636 4.329 6.775 1.00 84.44 112 ILE A C 1
ATOM 903 O O . ILE A 1 112 ? -1.232 4.546 5.632 1.00 84.44 112 ILE A O 1
ATOM 907 N N . VAL A 1 113 ? -0.807 4.009 7.774 1.00 86.56 113 VAL A N 1
ATOM 908 C CA . VAL A 1 113 ? 0.659 3.941 7.633 1.00 86.56 113 VAL A CA 1
ATOM 909 C C . VAL A 1 113 ? 1.061 2.819 6.678 1.00 86.56 113 VAL A C 1
ATOM 911 O O . VAL A 1 113 ? 1.845 3.032 5.754 1.00 86.56 113 VAL A O 1
ATOM 914 N N . PHE A 1 114 ? 0.479 1.632 6.845 1.00 83.62 114 PHE A N 1
ATOM 915 C CA . PHE A 1 114 ? 0.773 0.455 6.026 1.00 83.62 114 PHE A CA 1
ATOM 916 C C . PHE A 1 114 ? -0.170 0.303 4.831 1.00 83.62 114 PHE A C 1
ATOM 918 O O . PHE A 1 114 ? -0.229 -0.766 4.223 1.00 83.62 114 PHE A O 1
ATOM 925 N N . ARG A 1 115 ? -0.885 1.369 4.451 1.00 82.44 115 ARG A N 1
ATOM 926 C CA . ARG A 1 115 ? -1.900 1.350 3.389 1.00 82.44 115 ARG A CA 1
ATOM 927 C C . ARG A 1 115 ? -1.409 0.692 2.100 1.00 82.44 115 ARG A C 1
ATOM 929 O O . ARG A 1 115 ? -2.144 -0.088 1.506 1.00 82.44 115 ARG A O 1
ATOM 936 N N . GLN A 1 116 ? -0.184 0.996 1.668 1.00 71.94 116 GLN A N 1
ATOM 937 C CA . GLN A 1 116 ? 0.388 0.440 0.435 1.00 71.94 116 GLN A CA 1
ATOM 938 C C . GLN A 1 116 ? 0.654 -1.065 0.557 1.00 71.94 116 GLN A C 1
ATOM 940 O O . GLN A 1 116 ? 0.254 -1.836 -0.309 1.00 71.94 116 GLN A O 1
ATOM 945 N N . SER A 1 117 ? 1.253 -1.501 1.665 1.00 78.75 117 SER A N 1
ATOM 946 C CA . SER A 1 117 ? 1.527 -2.919 1.915 1.00 78.75 117 SER A CA 1
ATOM 947 C C . SER A 1 117 ? 0.239 -3.733 2.050 1.00 78.75 117 SER A C 1
ATOM 949 O O . SER A 1 117 ? 0.154 -4.838 1.524 1.00 78.75 117 SER A O 1
ATOM 951 N N . ILE A 1 118 ? -0.782 -3.177 2.712 1.00 79.12 118 ILE A N 1
ATOM 952 C CA . ILE A 1 118 ? -2.102 -3.805 2.850 1.00 79.12 118 ILE A CA 1
ATOM 953 C C . ILE A 1 118 ? -2.765 -3.955 1.480 1.00 79.12 118 ILE A C 1
ATOM 955 O O . ILE A 1 118 ? -3.261 -5.033 1.172 1.00 79.12 118 ILE A O 1
ATOM 959 N N . LYS A 1 119 ? -2.727 -2.917 0.636 1.00 74.50 119 LYS A N 1
ATOM 960 C CA . LYS A 1 119 ? -3.227 -2.975 -0.746 1.00 74.50 119 LYS A CA 1
ATOM 961 C C . LYS A 1 119 ? -2.570 -4.103 -1.551 1.00 74.50 119 LYS A C 1
ATOM 963 O O . LYS A 1 119 ? -3.278 -4.923 -2.129 1.00 74.50 119 LYS A O 1
ATOM 968 N N . VAL A 1 120 ? -1.238 -4.190 -1.524 1.00 72.50 120 VAL A N 1
ATOM 969 C CA . VAL A 1 120 ? -0.488 -5.240 -2.236 1.00 72.50 120 VAL A CA 1
ATOM 970 C C . VAL A 1 120 ? -0.834 -6.632 -1.700 1.00 72.50 120 VAL A C 1
ATOM 972 O O . VAL A 1 120 ? -1.111 -7.541 -2.479 1.00 72.50 120 VAL A O 1
ATOM 975 N N . LEU A 1 121 ? -0.887 -6.808 -0.377 1.00 79.06 121 LEU A N 1
ATOM 976 C CA . LEU A 1 121 ? -1.243 -8.089 0.241 1.00 79.06 121 LEU A CA 1
ATOM 977 C C . LEU A 1 121 ? -2.685 -8.517 -0.064 1.00 79.06 121 LEU A C 1
ATOM 979 O O . LEU A 1 121 ? -2.919 -9.698 -0.320 1.00 79.06 121 LEU A O 1
ATOM 983 N N . LEU A 1 122 ? -3.641 -7.583 -0.049 1.00 77.19 122 LEU A N 1
ATOM 984 C CA . LEU A 1 122 ? -5.037 -7.840 -0.416 1.00 77.19 122 LEU A CA 1
ATOM 985 C C . LEU A 1 122 ? -5.146 -8.298 -1.870 1.00 77.19 122 LEU A C 1
ATOM 987 O O . LEU A 1 122 ? -5.854 -9.260 -2.148 1.00 77.19 122 LEU A O 1
ATOM 991 N N . TYR A 1 123 ? -4.402 -7.676 -2.781 1.00 74.12 123 TYR A N 1
ATOM 992 C CA . TYR A 1 123 ? -4.371 -8.112 -4.170 1.00 74.12 123 TYR A CA 1
ATOM 993 C C . TYR A 1 123 ? -3.792 -9.518 -4.325 1.00 74.12 123 TYR A C 1
ATOM 995 O O . TYR A 1 123 ? -4.415 -10.378 -4.935 1.00 74.12 123 TYR A O 1
ATOM 1003 N N . PHE A 1 124 ? -2.633 -9.790 -3.729 1.00 70.81 124 PHE A N 1
ATOM 1004 C CA . PHE A 1 124 ? -1.989 -11.093 -3.892 1.00 70.81 124 PHE A CA 1
ATOM 1005 C C . PHE A 1 124 ? -2.757 -12.243 -3.237 1.00 70.81 124 PHE A C 1
ATOM 1007 O O . PHE A 1 124 ? -2.732 -13.356 -3.754 1.00 70.81 124 PHE A O 1
ATOM 1014 N N . LYS A 1 125 ? -3.429 -11.999 -2.104 1.00 78.75 125 LYS A N 1
ATOM 1015 C CA . LYS A 1 125 ? -4.174 -13.047 -1.389 1.00 78.75 125 LYS A CA 1
ATOM 1016 C C . LYS A 1 125 ? -5.633 -13.176 -1.812 1.00 78.75 125 LYS A C 1
ATOM 1018 O O . LYS A 1 125 ? -6.163 -14.279 -1.766 1.00 78.75 125 LYS A O 1
ATOM 1023 N N . LEU A 1 126 ? -6.291 -12.067 -2.151 1.00 74.25 126 LEU A N 1
ATOM 1024 C CA . LEU A 1 126 ? -7.737 -12.014 -2.401 1.00 74.25 126 LEU A CA 1
ATOM 1025 C C . LEU A 1 126 ? -8.087 -11.550 -3.823 1.00 74.25 126 LEU A C 1
ATOM 1027 O O . LEU A 1 126 ? -9.264 -11.518 -4.165 1.00 74.25 126 LEU A O 1
ATOM 1031 N N . GLY A 1 127 ? -7.106 -11.156 -4.641 1.00 63.22 127 GLY A N 1
ATOM 1032 C CA . GLY A 1 127 ? -7.333 -10.647 -6.000 1.00 63.22 127 GLY A CA 1
ATOM 1033 C C . GLY A 1 127 ? -7.995 -9.267 -6.054 1.00 63.22 127 GLY A C 1
ATOM 1034 O O . GLY A 1 127 ? -8.405 -8.824 -7.122 1.00 63.22 127 GLY A O 1
ATOM 1035 N N . PHE A 1 128 ? -8.129 -8.580 -4.917 1.00 66.81 128 PHE A N 1
ATOM 1036 C CA . PHE A 1 128 ? -8.884 -7.334 -4.807 1.00 66.81 128 PHE A CA 1
ATOM 1037 C C . PHE A 1 128 ? -7.983 -6.093 -4.933 1.00 66.81 128 PHE A C 1
ATOM 1039 O O . PHE A 1 128 ? -6.956 -6.015 -4.261 1.00 66.81 128 PHE A O 1
ATOM 1046 N N . HIS A 1 129 ? -8.402 -5.108 -5.743 1.00 66.94 129 HIS A N 1
ATOM 1047 C CA . HIS A 1 129 ? -7.742 -3.804 -5.946 1.00 66.94 129 HIS A CA 1
ATOM 1048 C C . HIS A 1 129 ? -8.534 -2.653 -5.284 1.00 66.94 129 HIS A C 1
ATOM 1050 O O . HIS A 1 129 ? -9.473 -2.126 -5.885 1.00 66.94 129 HIS A O 1
ATOM 1056 N N . PRO A 1 130 ? -8.199 -2.228 -4.049 1.00 58.28 130 PRO A N 1
ATOM 1057 C CA . PRO A 1 130 ? -8.978 -1.230 -3.318 1.00 58.28 130 PRO A CA 1
ATOM 1058 C C . PRO A 1 130 ? -8.583 0.214 -3.671 1.00 58.28 130 PRO A C 1
ATOM 1060 O O . PRO A 1 130 ? -7.451 0.634 -3.412 1.00 58.28 130 PRO A O 1
ATOM 1063 N N . PHE A 1 131 ? -9.555 1.032 -4.092 1.00 59.31 131 PHE A N 1
ATOM 1064 C CA . PHE A 1 131 ? -9.433 2.500 -4.191 1.00 59.31 131 PHE A CA 1
ATOM 1065 C C . PHE A 1 131 ? -8.226 2.972 -5.020 1.00 59.31 131 PHE A C 1
ATOM 1067 O O . PHE A 1 131 ? -7.459 3.840 -4.578 1.00 59.31 131 PHE A O 1
ATOM 1074 N N . ASP A 1 132 ? -8.021 2.360 -6.182 1.00 61.06 132 ASP A N 1
ATOM 1075 C CA . ASP A 1 132 ? -7.050 2.818 -7.172 1.00 61.06 132 ASP A CA 1
ATOM 1076 C C . ASP A 1 132 ? -7.765 3.762 -8.154 1.00 61.06 132 ASP A C 1
ATOM 1078 O O . ASP A 1 132 ? -8.892 3.508 -8.579 1.00 61.06 132 ASP A O 1
ATOM 1082 N N . ARG A 1 133 ? -7.157 4.922 -8.430 1.00 51.50 133 ARG A N 1
ATOM 1083 C CA . ARG A 1 133 ? -7.738 5.951 -9.301 1.00 51.50 133 ARG A CA 1
ATOM 1084 C C . ARG A 1 133 ? -7.404 5.560 -10.741 1.00 51.50 133 ARG A C 1
ATOM 1086 O O . ARG A 1 133 ? -6.245 5.653 -11.124 1.00 51.50 133 ARG A O 1
ATOM 1093 N N . GLN A 1 134 ? -8.391 5.086 -11.494 1.00 48.84 134 GLN A N 1
ATOM 1094 C CA . GLN A 1 134 ? -8.228 4.748 -12.911 1.00 48.84 134 GLN A CA 1
ATOM 1095 C C . GLN A 1 134 ? -7.985 6.028 -13.725 1.00 48.84 134 GLN A C 1
ATOM 1097 O O . GLN A 1 134 ? -8.801 6.951 -13.666 1.00 48.84 134 GLN A O 1
ATOM 1102 N N . SER A 1 135 ? -6.873 6.104 -14.464 1.00 48.34 135 SER A N 1
ATOM 1103 C CA . SER A 1 135 ? -6.773 7.007 -15.613 1.00 48.34 135 SER A CA 1
ATOM 1104 C C . SER A 1 135 ? -7.579 6.380 -16.747 1.00 48.34 135 SER A C 1
ATOM 1106 O O . SER A 1 135 ? -7.392 5.216 -17.086 1.00 48.34 135 SER A O 1
ATOM 1108 N N . CYS A 1 136 ? -8.554 7.115 -17.273 1.00 41.19 136 CYS A N 1
ATOM 1109 C CA . CYS A 1 136 ? -9.512 6.591 -18.250 1.00 41.19 136 CYS A CA 1
ATOM 1110 C C . CYS A 1 136 ? -9.050 6.727 -19.711 1.00 41.19 136 CYS A C 1
ATOM 1112 O O . CYS A 1 136 ? -9.853 6.509 -20.611 1.00 41.19 136 CYS A O 1
ATOM 1114 N N . GLU A 1 137 ? -7.793 7.084 -19.972 1.00 49.41 137 GLU A N 1
ATOM 1115 C CA . GLU A 1 137 ? -7.306 7.385 -21.324 1.00 49.41 137 GLU A CA 1
ATOM 1116 C C . GLU A 1 137 ? -5.910 6.797 -21.536 1.00 49.41 137 GLU A C 1
ATOM 1118 O O . GLU A 1 137 ? -4.927 7.526 -21.603 1.00 49.41 137 GLU A O 1
ATOM 1123 N N . ASP A 1 138 ? -5.826 5.471 -21.632 1.00 55.06 138 ASP A N 1
ATOM 1124 C CA . ASP A 1 138 ? -4.564 4.799 -21.942 1.00 55.06 138 ASP A CA 1
ATOM 1125 C C . ASP A 1 138 ? -4.590 4.341 -23.414 1.00 55.06 138 ASP A C 1
ATOM 1127 O O . ASP A 1 138 ? -5.207 3.321 -23.760 1.00 55.06 138 ASP A O 1
ATOM 1131 N N . TYR A 1 139 ? -3.944 5.122 -24.286 1.00 56.84 139 TYR A N 1
ATOM 1132 C CA . TYR A 1 139 ? -3.648 4.740 -25.677 1.00 56.84 139 TYR A CA 1
ATOM 1133 C C . TYR A 1 139 ? -2.468 3.755 -25.752 1.00 56.84 139 TYR A C 1
ATOM 1135 O O . TYR A 1 139 ? -2.230 3.152 -26.794 1.00 56.84 139 TYR A O 1
ATOM 1143 N N . GLU A 1 140 ? -1.737 3.562 -24.653 1.00 71.06 140 GLU A N 1
ATOM 1144 C CA . GLU A 1 140 ? -0.590 2.668 -24.570 1.00 71.06 140 GLU A CA 1
ATOM 1145 C C . GLU A 1 140 ? -1.000 1.194 -24.677 1.00 71.06 140 GLU A C 1
ATOM 1147 O O . GLU A 1 140 ? -1.856 0.685 -23.936 1.00 71.06 140 GLU A O 1
ATOM 1152 N N . THR A 1 141 ? -0.350 0.487 -25.598 1.00 71.25 141 THR A N 1
ATOM 1153 C CA . THR A 1 141 ? -0.557 -0.943 -25.835 1.00 71.25 141 THR A CA 1
ATOM 1154 C C . THR A 1 141 ? 0.331 -1.804 -24.941 1.00 71.25 141 THR A C 1
ATOM 1156 O O . THR A 1 141 ? -0.122 -2.866 -24.512 1.00 71.25 141 THR A O 1
ATOM 1159 N N . ILE A 1 142 ? 1.530 -1.316 -24.595 1.00 79.56 142 ILE A N 1
ATOM 1160 C CA . ILE A 1 142 ? 2.535 -2.019 -23.791 1.00 79.56 142 ILE A CA 1
ATOM 1161 C C . ILE A 1 142 ? 2.407 -1.605 -22.321 1.00 79.56 142 ILE A C 1
ATOM 1163 O O . ILE A 1 142 ? 2.425 -0.419 -21.980 1.00 79.56 142 ILE A O 1
ATOM 1167 N N . ASP A 1 143 ? 2.316 -2.582 -21.418 1.00 80.00 143 ASP A N 1
ATOM 1168 C CA . ASP A 1 143 ? 2.187 -2.299 -19.987 1.00 80.00 143 ASP A CA 1
ATOM 1169 C C . ASP A 1 143 ? 3.534 -1.876 -19.389 1.00 80.00 143 ASP A C 1
ATOM 1171 O O . ASP A 1 143 ? 3.594 -0.939 -18.590 1.00 80.00 143 ASP A O 1
ATOM 1175 N N . ILE A 1 144 ? 4.632 -2.528 -19.784 1.00 83.69 144 ILE A N 1
ATOM 1176 C CA . ILE A 1 144 ? 5.971 -2.195 -19.290 1.00 83.69 144 ILE A CA 1
ATOM 1177 C C . ILE A 1 144 ? 7.086 -2.514 -20.292 1.00 83.69 144 ILE A C 1
ATOM 1179 O O . ILE A 1 144 ? 7.123 -3.601 -20.860 1.00 83.69 144 ILE A O 1
ATOM 1183 N N . THR A 1 145 ? 8.043 -1.594 -20.439 1.00 86.88 145 THR A N 1
ATOM 1184 C CA . THR A 1 145 ? 9.315 -1.831 -21.142 1.00 86.88 145 THR A CA 1
ATOM 1185 C C . THR A 1 145 ? 10.473 -1.954 -20.158 1.00 86.88 145 THR A C 1
ATOM 1187 O O . THR A 1 145 ? 10.641 -1.097 -19.291 1.00 86.88 145 THR A O 1
ATOM 1190 N N . PHE A 1 146 ? 11.299 -2.986 -20.322 1.00 87.50 146 PHE A N 1
ATOM 1191 C CA . PHE A 1 146 ? 12.544 -3.198 -19.591 1.00 87.50 146 PHE A CA 1
ATOM 1192 C C . PHE A 1 146 ? 13.742 -2.777 -20.433 1.00 87.50 146 PHE A C 1
ATOM 1194 O O . PHE A 1 146 ? 14.004 -3.388 -21.464 1.00 87.50 146 PHE A O 1
ATOM 1201 N N . VAL A 1 147 ? 14.499 -1.798 -19.941 1.00 84.38 147 VAL A N 1
ATOM 1202 C CA . VAL A 1 147 ? 15.772 -1.357 -20.518 1.00 84.38 147 VAL A CA 1
ATOM 1203 C C . VAL A 1 147 ? 16.903 -1.805 -19.602 1.00 84.38 147 VAL A C 1
ATOM 1205 O O . VAL A 1 147 ? 16.986 -1.372 -18.452 1.00 84.38 147 VAL A O 1
ATOM 1208 N N . TYR A 1 148 ? 17.761 -2.692 -20.094 1.00 82.38 148 TYR A N 1
ATOM 1209 C CA . TYR A 1 148 ? 18.870 -3.282 -19.344 1.00 82.38 148 TYR A CA 1
ATOM 1210 C C . TYR A 1 148 ? 20.018 -3.662 -20.285 1.00 82.38 148 TYR A C 1
ATOM 1212 O O . TYR A 1 148 ? 19.827 -3.770 -21.492 1.00 82.38 148 TYR A O 1
ATOM 1220 N N . SER A 1 149 ? 21.213 -3.861 -19.724 1.00 80.31 149 SER A N 1
ATOM 1221 C CA . SER A 1 149 ? 22.335 -4.469 -20.454 1.00 80.31 149 SER A CA 1
ATOM 1222 C C . SER A 1 149 ? 22.117 -5.971 -20.584 1.00 80.31 149 SER A C 1
ATOM 1224 O O . SER A 1 149 ? 21.706 -6.608 -19.614 1.00 80.31 149 SER A O 1
ATOM 1226 N N . GLU A 1 150 ? 22.474 -6.528 -21.740 1.00 81.62 150 GLU A N 1
ATOM 1227 C CA . GLU A 1 150 ? 22.416 -7.960 -22.075 1.00 81.62 150 GLU A CA 1
ATOM 1228 C C . GLU A 1 150 ? 22.930 -8.878 -20.957 1.00 81.62 150 GLU A C 1
ATOM 1230 O O . GLU A 1 150 ? 22.347 -9.923 -20.687 1.00 81.62 150 GLU A O 1
ATOM 1235 N N . MET A 1 151 ? 23.944 -8.452 -20.198 1.00 80.00 151 MET A N 1
ATOM 1236 C CA . MET A 1 151 ? 24.494 -9.231 -19.080 1.00 80.00 151 MET A CA 1
ATOM 1237 C C . MET A 1 151 ? 23.479 -9.561 -17.971 1.00 80.00 151 MET A C 1
ATOM 1239 O O . MET A 1 151 ? 23.706 -10.458 -17.160 1.00 80.00 151 MET A O 1
ATOM 1243 N N . TYR A 1 152 ? 22.376 -8.818 -17.896 1.00 80.31 152 TYR A N 1
ATOM 1244 C CA . TYR A 1 152 ? 21.321 -8.991 -16.899 1.00 80.31 152 TYR A CA 1
ATOM 1245 C C . TYR A 1 152 ? 20.060 -9.646 -17.471 1.00 80.31 152 TYR A C 1
ATOM 1247 O O . TYR A 1 152 ? 19.068 -9.757 -16.748 1.00 80.31 152 TYR A O 1
ATOM 1255 N N . GLU A 1 153 ? 20.086 -10.106 -18.723 1.00 84.25 153 GLU A N 1
ATOM 1256 C CA . GLU A 1 153 ? 18.934 -10.711 -19.393 1.00 84.25 153 GLU A CA 1
ATOM 1257 C C . GLU A 1 153 ? 18.365 -11.896 -18.609 1.00 84.25 153 GLU A C 1
ATOM 1259 O O . GLU A 1 153 ? 17.197 -11.869 -18.217 1.00 84.25 153 GLU A O 1
ATOM 1264 N N . ASP A 1 154 ? 19.203 -12.868 -18.245 1.00 86.00 154 ASP A N 1
ATOM 1265 C CA . ASP A 1 154 ? 18.785 -14.035 -17.456 1.00 86.00 154 ASP A CA 1
ATOM 1266 C C . ASP A 1 154 ? 18.169 -13.647 -16.105 1.00 86.00 154 ASP A C 1
ATOM 1268 O O . ASP A 1 154 ? 17.191 -14.242 -15.637 1.00 86.00 154 ASP A O 1
ATOM 1272 N N . PHE A 1 155 ? 18.737 -12.630 -15.452 1.00 84.50 155 PHE A N 1
ATOM 1273 C CA . PHE A 1 155 ? 18.235 -12.137 -14.174 1.00 84.50 155 PHE A CA 1
ATOM 1274 C C . PHE A 1 155 ? 16.847 -11.511 -14.331 1.00 84.50 155 PHE A C 1
ATOM 1276 O O . PHE A 1 155 ? 15.946 -11.818 -13.541 1.00 84.50 155 PHE A O 1
ATOM 1283 N N . ILE A 1 156 ? 16.680 -10.651 -15.339 1.00 85.06 156 ILE A N 1
ATOM 1284 C CA . ILE A 1 156 ? 15.421 -9.969 -15.622 1.00 85.06 156 ILE A CA 1
ATOM 1285 C C . ILE A 1 156 ? 14.363 -10.990 -16.017 1.00 85.06 156 ILE A C 1
ATOM 1287 O O . ILE A 1 156 ? 13.336 -11.032 -15.350 1.00 85.06 156 ILE A O 1
ATOM 1291 N N . MET A 1 157 ? 14.640 -11.876 -16.975 1.00 84.56 157 MET A N 1
ATOM 1292 C CA . MET A 1 157 ? 13.704 -12.903 -17.445 1.00 84.56 157 MET A CA 1
ATOM 1293 C C . MET A 1 157 ? 13.246 -13.839 -16.318 1.00 84.56 157 MET A C 1
ATOM 1295 O O . MET A 1 157 ? 12.062 -14.153 -16.185 1.00 84.56 157 MET A O 1
ATOM 1299 N N . LYS A 1 158 ? 14.162 -14.248 -15.429 1.00 86.38 158 LYS A N 1
ATOM 1300 C CA . LYS A 1 158 ? 13.816 -15.084 -14.270 1.00 86.38 158 LYS A CA 1
ATOM 1301 C C . LYS A 1 158 ? 12.907 -14.361 -13.276 1.00 86.38 158 LYS A C 1
ATOM 1303 O O . LYS A 1 158 ? 12.029 -14.986 -12.677 1.00 86.38 158 LYS A O 1
ATOM 1308 N N . LYS A 1 159 ? 13.142 -13.069 -13.034 1.00 83.19 159 LYS A N 1
ATOM 1309 C CA . LYS A 1 159 ? 12.386 -12.279 -12.051 1.00 83.19 159 LYS A CA 1
ATOM 1310 C C . LYS A 1 159 ? 11.074 -11.731 -12.605 1.00 83.19 159 LYS A C 1
ATOM 1312 O O . LYS A 1 159 ? 10.096 -11.663 -11.863 1.00 83.19 159 LYS A O 1
ATOM 1317 N N . SER A 1 160 ? 11.027 -11.414 -13.893 1.00 82.81 160 SER A N 1
ATOM 1318 C CA . SER A 1 160 ? 9.840 -10.933 -14.597 1.00 82.81 160 SER A CA 1
ATOM 1319 C C . SER A 1 160 ? 8.802 -12.024 -14.835 1.00 82.81 160 SER A C 1
ATOM 1321 O O . SER A 1 160 ? 7.711 -11.704 -15.286 1.00 82.81 160 SER A O 1
ATOM 1323 N N . LYS A 1 161 ? 9.070 -13.284 -14.471 1.00 84.19 161 LYS A N 1
ATOM 1324 C CA . LYS A 1 161 ? 8.093 -14.380 -14.549 1.00 84.19 161 LYS A CA 1
ATOM 1325 C C . LYS A 1 161 ? 6.757 -14.063 -13.857 1.00 84.19 161 LYS A C 1
ATOM 1327 O O . LYS A 1 161 ? 5.692 -14.454 -14.312 1.00 84.19 161 LYS A O 1
ATOM 1332 N N . ILE A 1 162 ? 6.788 -13.288 -12.772 1.00 80.31 162 ILE A N 1
ATOM 1333 C CA . ILE A 1 162 ? 5.574 -12.822 -12.073 1.00 80.31 162 ILE A CA 1
ATOM 1334 C C . ILE A 1 162 ? 4.701 -11.873 -12.923 1.00 80.31 162 ILE A C 1
ATOM 1336 O O . ILE A 1 162 ? 3.551 -11.596 -12.574 1.00 80.31 162 ILE A O 1
ATOM 1340 N N . LEU A 1 163 ? 5.250 -11.365 -14.027 1.00 81.06 163 LEU A N 1
ATOM 1341 C CA . LEU A 1 163 ? 4.637 -10.409 -14.943 1.00 81.06 163 LEU A CA 1
ATOM 1342 C C . LEU A 1 163 ? 4.131 -11.052 -16.242 1.00 81.06 163 LEU A C 1
ATOM 1344 O O . LEU A 1 163 ? 3.690 -10.319 -17.115 1.00 81.06 163 LEU A O 1
ATOM 1348 N N . GLU A 1 164 ? 4.131 -12.385 -16.365 1.00 78.31 164 GLU A N 1
ATOM 1349 C CA . GLU A 1 164 ? 3.655 -13.110 -17.565 1.00 78.31 164 GLU A CA 1
ATOM 1350 C C . GLU A 1 164 ? 2.224 -12.731 -17.999 1.00 78.31 164 GLU A C 1
ATOM 1352 O O . GLU A 1 164 ? 1.865 -12.871 -19.162 1.00 78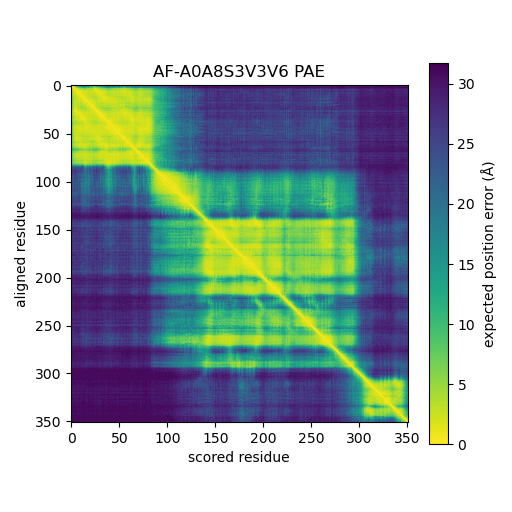.31 164 GLU A O 1
ATOM 1357 N N . LYS A 1 165 ? 1.407 -12.225 -17.069 1.00 76.69 165 LYS A N 1
ATOM 1358 C CA . LYS A 1 165 ? 0.034 -11.754 -17.316 1.00 76.69 165 LYS A CA 1
ATOM 1359 C C . LYS A 1 165 ? -0.069 -10.349 -17.931 1.00 76.69 165 LYS A C 1
ATOM 1361 O O . LYS A 1 165 ? -1.181 -9.862 -18.094 1.00 76.69 165 LYS A O 1
ATOM 1366 N N . PHE A 1 166 ? 1.053 -9.677 -18.175 1.00 80.44 166 PHE A N 1
ATOM 1367 C CA . PHE A 1 166 ? 1.115 -8.321 -18.724 1.00 80.44 166 PHE A CA 1
ATOM 1368 C C . PHE A 1 166 ? 1.824 -8.312 -20.076 1.00 80.44 166 PHE A C 1
ATOM 1370 O O . PHE A 1 166 ? 2.563 -9.241 -20.411 1.00 80.44 166 PHE A O 1
ATOM 1377 N N . VAL A 1 167 ? 1.634 -7.228 -20.827 1.00 81.50 167 VAL A N 1
ATOM 1378 C CA . VAL A 1 167 ? 2.337 -7.004 -22.091 1.00 81.50 167 VAL A CA 1
ATOM 1379 C C . VAL A 1 167 ? 3.703 -6.396 -21.793 1.00 81.50 167 VAL A C 1
ATOM 1381 O O . VAL A 1 167 ? 3.797 -5.233 -21.385 1.00 81.50 167 VAL A O 1
ATOM 1384 N N . VAL A 1 168 ? 4.759 -7.197 -21.947 1.00 86.81 168 VAL A N 1
ATOM 1385 C CA . VAL A 1 168 ? 6.118 -6.835 -21.521 1.00 86.81 168 VAL A CA 1
ATOM 1386 C C . VAL A 1 168 ? 7.054 -6.716 -22.717 1.00 86.81 168 VAL A C 1
ATOM 1388 O O . VAL A 1 168 ? 7.281 -7.684 -23.436 1.00 86.81 168 VAL A O 1
ATOM 1391 N N . CYS A 1 169 ? 7.674 -5.548 -22.881 1.00 86.81 169 CYS A N 1
ATOM 1392 C CA . CYS A 1 169 ? 8.693 -5.317 -23.896 1.00 86.81 169 CYS A CA 1
ATOM 1393 C C . CYS A 1 169 ? 10.111 -5.419 -23.310 1.00 86.81 169 CYS A C 1
ATOM 1395 O O . CYS A 1 169 ? 10.437 -4.747 -22.332 1.00 86.81 169 CYS A O 1
ATOM 1397 N N . TYR A 1 170 ? 10.965 -6.239 -23.923 1.00 88.44 170 TYR A N 1
ATOM 1398 C CA . TYR A 1 170 ? 12.372 -6.413 -23.559 1.00 88.44 170 TYR A CA 1
ATOM 1399 C C . TYR A 1 170 ? 13.253 -5.828 -24.660 1.00 88.44 170 TYR A C 1
ATOM 1401 O O . TYR A 1 170 ? 13.135 -6.247 -25.811 1.00 88.44 170 TYR A O 1
ATOM 1409 N N . THR A 1 171 ? 14.149 -4.892 -24.329 1.00 84.94 171 THR A N 1
ATOM 1410 C CA . THR A 1 171 ? 14.979 -4.220 -25.346 1.00 84.94 171 THR A CA 1
ATOM 1411 C C . THR A 1 171 ? 15.929 -5.156 -26.087 1.00 84.94 171 THR A C 1
ATOM 1413 O O . THR A 1 171 ? 16.224 -4.921 -27.247 1.00 84.94 171 THR A O 1
ATOM 1416 N N . THR A 1 172 ? 16.406 -6.227 -25.451 1.00 81.31 172 THR A N 1
ATOM 1417 C CA . THR A 1 172 ? 17.324 -7.188 -26.091 1.00 81.31 172 THR A CA 1
ATOM 1418 C C . THR A 1 172 ? 16.608 -8.177 -27.008 1.00 81.31 172 THR A C 1
ATOM 1420 O O . THR A 1 172 ? 17.233 -8.752 -27.891 1.00 81.31 172 THR A O 1
ATOM 1423 N N . LYS A 1 173 ? 15.298 -8.375 -26.812 1.00 85.00 173 LYS A N 1
ATOM 1424 C CA . LYS A 1 173 ? 14.528 -9.425 -27.488 1.00 85.00 173 LYS A CA 1
ATOM 1425 C C . LYS A 1 173 ? 13.577 -8.896 -28.558 1.00 85.00 173 LYS A C 1
ATOM 1427 O O . LYS A 1 173 ? 13.422 -9.552 -29.573 1.00 85.00 173 LYS A O 1
ATOM 1432 N N . HIS A 1 174 ? 12.917 -7.764 -28.311 1.00 86.56 174 HIS A N 1
ATOM 1433 C CA . HIS A 1 174 ? 11.838 -7.247 -29.169 1.00 86.56 174 HIS A CA 1
ATOM 1434 C C . HIS A 1 174 ? 12.269 -6.043 -30.013 1.00 86.56 174 HIS A C 1
ATOM 1436 O O . HIS A 1 174 ? 11.430 -5.318 -30.544 1.00 86.56 174 HIS A O 1
ATOM 1442 N N . PHE A 1 175 ? 13.569 -5.753 -30.069 1.00 86.06 175 PHE A N 1
ATOM 1443 C CA . PHE A 1 175 ? 14.075 -4.705 -30.944 1.00 86.06 175 PHE A CA 1
ATOM 1444 C C . PHE A 1 175 ? 14.161 -5.231 -32.362 1.00 86.06 175 PHE A C 1
ATOM 1446 O O . PHE A 1 175 ? 14.745 -6.282 -32.616 1.00 86.06 175 PHE A O 1
ATOM 1453 N N . VAL A 1 176 ? 13.585 -4.467 -33.282 1.00 82.12 176 VAL A N 1
ATOM 1454 C CA . VAL A 1 176 ? 13.481 -4.882 -34.671 1.00 82.12 176 VAL A CA 1
ATOM 1455 C C . VAL A 1 176 ? 14.814 -4.597 -35.366 1.00 82.12 176 VAL A C 1
ATOM 1457 O O . VAL A 1 176 ? 15.288 -3.448 -35.342 1.00 82.12 176 VAL A O 1
ATOM 1460 N N . PRO A 1 177 ? 15.447 -5.617 -35.977 1.00 80.12 177 PRO A N 1
ATOM 1461 C CA . PRO A 1 177 ? 16.672 -5.428 -36.739 1.00 80.12 177 PRO A C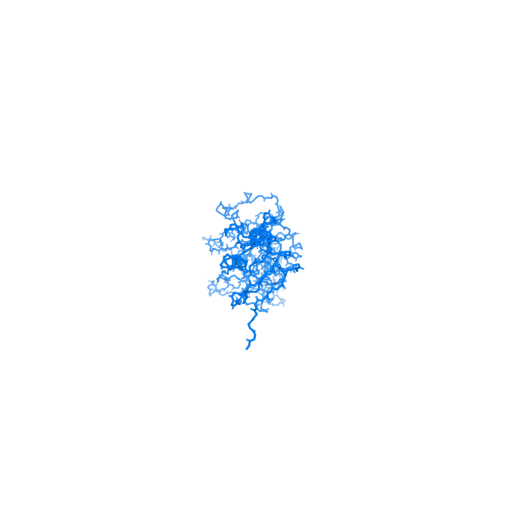A 1
ATOM 1462 C C . PRO A 1 177 ? 16.403 -4.535 -37.957 1.00 80.12 177 PRO A C 1
ATOM 1464 O O . PRO A 1 177 ? 15.371 -4.642 -38.610 1.00 80.12 177 PRO A O 1
ATOM 1467 N N . GLY A 1 178 ? 17.342 -3.640 -38.268 1.00 79.75 178 GLY A N 1
ATOM 1468 C CA . GLY A 1 178 ? 17.204 -2.658 -39.354 1.00 79.75 178 GLY A CA 1
ATOM 1469 C C . GLY A 1 178 ? 16.819 -1.251 -38.887 1.00 79.75 178 GLY A C 1
ATOM 1470 O O . GLY A 1 178 ? 17.088 -0.286 -39.598 1.00 79.75 178 GLY A O 1
ATOM 1471 N N . TYR A 1 179 ? 16.302 -1.102 -37.665 1.00 81.31 179 TYR A N 1
ATOM 1472 C CA . TYR A 1 179 ? 16.132 0.203 -37.024 1.00 81.31 179 TYR A CA 1
ATOM 1473 C C . TYR A 1 179 ? 17.279 0.502 -36.058 1.00 81.31 179 TYR A C 1
ATOM 1475 O O . TYR A 1 179 ? 17.811 -0.386 -35.390 1.00 81.31 179 TYR A O 1
ATOM 1483 N N . SER A 1 180 ? 17.651 1.781 -35.944 1.00 83.56 180 SER A N 1
ATOM 1484 C CA . SER A 1 180 ? 18.646 2.201 -34.957 1.00 83.56 180 SER A CA 1
ATOM 1485 C C . SER A 1 180 ? 18.149 1.956 -33.530 1.00 83.56 180 SER A C 1
ATOM 1487 O O . SER A 1 180 ? 16.947 2.010 -33.252 1.00 83.56 180 SER A O 1
ATOM 1489 N N . TRP A 1 181 ? 19.088 1.736 -32.607 1.00 82.62 181 TRP A N 1
ATOM 1490 C CA . TRP A 1 181 ? 18.806 1.573 -31.178 1.00 82.62 181 TRP A CA 1
ATOM 1491 C C . TRP A 1 181 ? 17.930 2.709 -30.627 1.00 82.62 181 TRP A C 1
ATOM 1493 O O . TRP A 1 181 ? 16.949 2.466 -29.928 1.00 82.62 181 TRP A O 1
ATOM 1503 N N . ASP A 1 182 ? 18.219 3.949 -31.026 1.00 83.62 182 ASP A N 1
ATOM 1504 C CA . ASP A 1 182 ? 17.449 5.126 -30.618 1.00 83.62 182 ASP A CA 1
ATOM 1505 C C . ASP A 1 182 ? 15.994 5.082 -31.091 1.00 83.62 182 ASP A C 1
ATOM 1507 O O . ASP A 1 182 ? 15.096 5.517 -30.373 1.00 83.62 182 ASP A O 1
ATOM 1511 N N . THR A 1 183 ? 15.743 4.566 -32.295 1.00 84.44 183 THR A N 1
ATOM 1512 C CA . THR A 1 183 ? 14.391 4.478 -32.864 1.00 84.44 183 THR A CA 1
ATOM 1513 C C . THR A 1 183 ? 13.589 3.379 -32.179 1.00 84.44 183 THR A C 1
ATOM 1515 O O . THR A 1 183 ? 12.467 3.628 -31.742 1.00 84.44 183 THR A O 1
ATOM 1518 N N . ASN A 1 184 ? 14.208 2.212 -31.982 1.00 87.31 184 ASN A N 1
ATOM 1519 C CA . ASN A 1 184 ? 13.636 1.119 -31.200 1.00 87.31 184 ASN A CA 1
ATOM 1520 C C . ASN A 1 184 ? 13.269 1.574 -29.774 1.00 87.31 184 ASN A C 1
ATOM 1522 O O . ASN A 1 184 ? 12.144 1.365 -29.320 1.00 87.31 184 ASN A O 1
ATOM 1526 N N . ILE A 1 185 ? 14.176 2.282 -29.089 1.00 85.75 185 ILE A N 1
ATOM 1527 C CA . ILE A 1 185 ? 13.911 2.856 -27.764 1.00 85.75 185 ILE A CA 1
ATOM 1528 C C . ILE A 1 185 ? 12.771 3.866 -27.801 1.00 85.75 185 ILE A C 1
ATOM 1530 O O . ILE A 1 185 ? 11.894 3.812 -26.940 1.00 85.75 185 ILE A O 1
ATOM 1534 N N . ARG A 1 186 ? 12.785 4.815 -28.746 1.00 84.81 186 ARG A N 1
ATOM 1535 C CA . ARG A 1 186 ? 11.756 5.861 -28.822 1.00 84.81 186 ARG A CA 1
ATOM 1536 C C . ARG A 1 186 ? 10.368 5.250 -28.945 1.00 84.81 186 ARG A C 1
ATOM 1538 O O . ARG A 1 186 ? 9.485 5.643 -28.186 1.00 84.81 186 ARG A O 1
ATOM 1545 N N . ASN A 1 187 ? 10.201 4.256 -29.812 1.00 83.75 187 ASN A N 1
ATOM 1546 C CA . ASN A 1 187 ? 8.921 3.580 -30.005 1.00 83.75 187 ASN A CA 1
ATOM 1547 C C . ASN A 1 187 ? 8.534 2.745 -28.780 1.00 83.75 187 ASN A C 1
ATOM 1549 O O . ASN A 1 187 ? 7.409 2.859 -28.292 1.00 83.75 187 ASN A O 1
ATOM 1553 N N . ALA A 1 188 ? 9.477 1.994 -28.201 1.00 85.19 188 ALA A N 1
ATOM 1554 C CA . ALA A 1 188 ? 9.223 1.217 -26.989 1.00 85.19 188 ALA A CA 1
ATOM 1555 C C . ALA A 1 188 ? 8.769 2.112 -25.828 1.00 85.19 188 ALA A C 1
ATOM 1557 O O . ALA A 1 188 ? 7.780 1.821 -25.154 1.00 85.19 188 ALA A O 1
ATOM 1558 N N . VAL A 1 189 ? 9.426 3.256 -25.634 1.00 82.19 189 VAL A N 1
ATOM 1559 C CA . VAL A 1 189 ? 9.026 4.257 -24.641 1.00 82.19 189 VAL A CA 1
ATOM 1560 C C . VAL A 1 189 ? 7.671 4.868 -25.002 1.00 82.19 189 VAL A C 1
ATOM 1562 O O . VAL A 1 189 ? 6.833 5.017 -24.112 1.00 82.19 189 VAL A O 1
ATOM 1565 N N . HIS A 1 190 ? 7.416 5.187 -26.276 1.00 78.94 190 HIS A N 1
ATOM 1566 C CA . HIS A 1 190 ? 6.170 5.799 -26.751 1.00 78.94 190 HIS A CA 1
ATOM 1567 C C . HIS A 1 190 ? 4.930 4.945 -26.460 1.00 78.94 190 HIS A C 1
ATOM 1569 O O . HIS A 1 190 ? 3.963 5.455 -25.896 1.00 78.94 190 HIS A O 1
ATOM 1575 N N . TYR A 1 191 ? 4.984 3.645 -26.738 1.00 79.00 191 TYR A N 1
ATOM 1576 C CA . TYR A 1 191 ? 3.839 2.746 -26.557 1.00 79.00 191 TYR A CA 1
ATOM 1577 C C . TYR A 1 191 ? 3.707 2.159 -25.149 1.00 79.00 191 TYR A C 1
ATOM 1579 O O . TYR A 1 191 ? 2.720 1.482 -24.865 1.00 79.00 191 TYR A O 1
ATOM 1587 N N . SER A 1 192 ? 4.667 2.432 -24.258 1.00 80.31 192 SER A N 1
ATOM 1588 C CA . SER A 1 192 ? 4.675 1.883 -22.898 1.00 80.31 192 SER A CA 1
ATOM 1589 C C . SER A 1 192 ? 4.040 2.787 -21.855 1.00 80.31 192 SER A C 1
ATOM 1591 O O . SER A 1 192 ? 4.387 3.967 -21.752 1.00 80.31 192 SER A O 1
ATOM 1593 N N . LYS A 1 193 ? 3.212 2.200 -20.987 1.00 76.19 193 LYS A N 1
ATOM 1594 C CA . LYS A 1 193 ? 2.716 2.858 -19.765 1.00 76.19 193 LYS A CA 1
ATOM 1595 C C . LYS A 1 193 ? 3.839 3.091 -18.765 1.00 76.19 193 LYS A C 1
ATOM 1597 O O . LYS A 1 193 ? 3.984 4.179 -18.212 1.00 76.19 193 LYS A O 1
ATOM 1602 N N . TYR A 1 194 ? 4.662 2.064 -18.562 1.00 78.88 194 TYR A N 1
ATOM 1603 C CA . TYR A 1 194 ? 5.790 2.100 -17.644 1.00 78.88 194 TYR A CA 1
ATOM 1604 C C . TYR A 1 194 ? 7.097 1.755 -18.354 1.00 78.88 194 TYR A C 1
ATOM 1606 O O . TYR A 1 194 ? 7.157 0.865 -19.195 1.00 78.88 194 TYR A O 1
ATOM 1614 N N . VAL A 1 195 ? 8.174 2.438 -17.978 1.00 79.94 195 VAL A N 1
ATOM 1615 C CA . VAL A 1 195 ? 9.527 2.144 -18.460 1.00 79.94 195 VAL A CA 1
ATOM 1616 C C . VAL A 1 195 ? 10.405 1.884 -17.248 1.00 79.94 195 VAL A C 1
ATOM 1618 O O . VAL A 1 195 ? 10.567 2.762 -16.399 1.00 79.94 195 VAL A O 1
ATOM 1621 N N . LEU A 1 196 ? 10.952 0.675 -17.165 1.00 81.06 196 LEU A N 1
ATOM 1622 C CA . LEU A 1 196 ? 11.864 0.239 -16.122 1.00 81.06 196 LEU A CA 1
ATOM 1623 C C . LEU A 1 196 ? 13.292 0.248 -16.662 1.00 81.06 196 LEU A C 1
ATOM 1625 O O . LEU A 1 196 ? 13.631 -0.555 -17.526 1.00 81.06 196 LEU A O 1
ATOM 1629 N N . ILE A 1 197 ? 14.132 1.135 -16.134 1.00 77.44 197 ILE A N 1
ATOM 1630 C CA . ILE A 1 197 ? 15.540 1.209 -16.526 1.00 77.44 197 ILE A CA 1
ATOM 1631 C C . ILE A 1 197 ? 16.406 0.601 -15.424 1.00 77.44 197 ILE A C 1
ATOM 1633 O O . ILE A 1 197 ? 16.478 1.121 -14.307 1.00 77.44 197 ILE A O 1
ATOM 1637 N N . LEU A 1 198 ? 17.112 -0.472 -15.769 1.00 75.62 198 LEU A N 1
ATOM 1638 C CA . LEU A 1 198 ? 18.120 -1.092 -14.929 1.00 75.62 198 LEU A CA 1
ATOM 1639 C C . LEU A 1 198 ? 19.429 -0.298 -15.021 1.00 75.62 198 LEU A C 1
ATOM 1641 O O . LEU A 1 198 ? 20.197 -0.461 -15.967 1.00 75.62 198 LEU A O 1
ATOM 1645 N N . LEU A 1 199 ? 19.695 0.558 -14.032 1.00 69.06 199 LEU A N 1
ATOM 1646 C CA . LEU A 1 199 ? 21.000 1.205 -13.920 1.00 69.06 199 LEU A CA 1
ATOM 1647 C C . LEU A 1 199 ? 22.015 0.255 -13.275 1.00 69.06 199 LEU A C 1
ATOM 1649 O O . LEU A 1 199 ? 21.919 -0.018 -12.079 1.00 69.06 199 LEU A O 1
ATOM 1653 N N . THR A 1 200 ? 22.996 -0.196 -14.051 1.00 66.00 200 THR A N 1
ATOM 1654 C CA . THR A 1 200 ? 24.178 -0.931 -13.576 1.00 66.00 200 THR A CA 1
ATOM 1655 C C . THR A 1 200 ? 25.444 -0.214 -14.038 1.00 66.00 200 THR A C 1
ATOM 1657 O O . THR A 1 200 ? 25.406 0.627 -14.939 1.00 66.00 200 THR A O 1
ATOM 1660 N N . ASP A 1 201 ? 26.575 -0.507 -13.395 1.00 64.06 201 ASP A N 1
ATOM 1661 C CA . ASP A 1 201 ? 27.840 0.187 -13.673 1.00 64.06 201 ASP A CA 1
ATOM 1662 C C . ASP A 1 201 ? 28.390 -0.119 -15.079 1.00 64.06 201 ASP A C 1
ATOM 1664 O O . ASP A 1 201 ? 29.160 0.676 -15.626 1.00 64.06 201 ASP A O 1
ATOM 1668 N N . ASP A 1 202 ? 27.924 -1.222 -15.662 1.00 60.22 202 ASP A N 1
ATOM 1669 C CA . ASP A 1 202 ? 28.414 -1.816 -16.904 1.00 60.22 202 ASP A CA 1
ATOM 1670 C C . ASP A 1 202 ? 27.601 -1.433 -18.148 1.00 60.22 202 ASP A C 1
ATOM 1672 O O . ASP A 1 202 ? 27.983 -1.769 -19.266 1.00 60.22 202 ASP A O 1
ATOM 1676 N N . VAL A 1 203 ? 26.453 -0.772 -17.985 1.00 61.38 203 VAL A N 1
ATOM 1677 C CA . VAL A 1 203 ? 25.640 -0.369 -19.137 1.00 61.38 203 VAL A CA 1
ATOM 1678 C C . VAL A 1 203 ? 26.283 0.842 -19.807 1.00 61.38 203 VAL A C 1
ATOM 1680 O O . VAL A 1 203 ? 26.645 1.827 -19.153 1.00 61.38 203 VAL A O 1
ATOM 1683 N N . GLU A 1 204 ? 26.382 0.779 -21.133 1.00 65.12 204 GLU A N 1
ATOM 1684 C CA . GLU A 1 204 ? 26.907 1.864 -21.948 1.00 65.12 204 GLU A CA 1
ATOM 1685 C C . GLU A 1 204 ? 26.136 3.165 -21.707 1.00 65.12 204 GLU A C 1
ATOM 1687 O O . GLU A 1 204 ? 24.906 3.224 -21.786 1.00 65.12 204 GLU A O 1
ATOM 1692 N N . ALA A 1 205 ? 26.875 4.250 -21.462 1.00 64.94 205 ALA A N 1
ATOM 1693 C CA . ALA A 1 205 ? 26.295 5.571 -21.233 1.00 64.94 205 ALA A CA 1
ATOM 1694 C C . ALA A 1 205 ? 25.375 6.020 -22.386 1.00 64.94 205 ALA A C 1
ATOM 1696 O O . ALA A 1 205 ? 24.427 6.771 -22.157 1.00 64.94 205 ALA A O 1
ATOM 1697 N N . ASN A 1 206 ? 25.629 5.535 -23.605 1.00 67.69 206 ASN A N 1
ATOM 1698 C CA . ASN A 1 206 ? 24.844 5.837 -24.798 1.00 67.69 206 ASN A CA 1
ATOM 1699 C C . ASN A 1 206 ? 23.419 5.275 -24.706 1.00 67.69 206 ASN A C 1
ATOM 1701 O O . ASN A 1 206 ? 22.468 6.028 -24.898 1.00 67.69 206 ASN A O 1
ATOM 1705 N N . ILE A 1 207 ? 23.262 4.008 -24.300 1.00 71.88 207 ILE A N 1
ATOM 1706 C CA . ILE A 1 207 ? 21.950 3.364 -24.119 1.00 71.88 207 ILE A CA 1
ATOM 1707 C C . ILE A 1 207 ? 21.093 4.171 -23.142 1.00 71.88 207 ILE A C 1
ATOM 1709 O O . ILE A 1 207 ? 19.920 4.454 -23.405 1.00 71.88 207 ILE A O 1
ATOM 1713 N N . PHE A 1 208 ? 21.691 4.593 -22.027 1.00 72.75 208 PHE A N 1
ATOM 1714 C CA . PHE A 1 208 ? 20.992 5.411 -21.048 1.00 72.75 208 PHE A CA 1
ATOM 1715 C C . PHE A 1 208 ? 20.618 6.776 -21.595 1.00 72.75 208 PHE A C 1
ATOM 1717 O O . PHE A 1 208 ? 19.459 7.159 -21.471 1.00 72.75 208 PHE A O 1
ATOM 1724 N N . ASN A 1 209 ? 21.557 7.504 -22.199 1.00 74.19 209 ASN A N 1
ATOM 1725 C CA . ASN A 1 209 ? 21.293 8.850 -22.702 1.00 74.19 209 ASN A CA 1
ATOM 1726 C C . ASN A 1 209 ? 20.139 8.851 -23.714 1.00 74.19 209 ASN A C 1
ATOM 1728 O O . ASN A 1 209 ? 19.241 9.683 -23.599 1.00 74.19 209 ASN A O 1
ATOM 1732 N N . SER A 1 210 ? 20.105 7.877 -24.625 1.00 76.31 210 SER A N 1
ATOM 1733 C CA . SER A 1 210 ? 19.018 7.717 -25.593 1.00 76.31 210 SER A CA 1
ATOM 1734 C C . SER A 1 210 ? 17.685 7.370 -24.933 1.00 76.31 210 SER A C 1
ATOM 1736 O O . SER A 1 210 ? 16.658 7.968 -25.255 1.00 76.31 210 SER A O 1
ATOM 1738 N N . THR A 1 211 ? 17.692 6.464 -23.948 1.00 77.75 211 THR A N 1
ATOM 1739 C CA . THR A 1 211 ? 16.482 6.122 -23.181 1.00 77.75 211 THR A CA 1
ATOM 1740 C C . THR A 1 211 ? 15.947 7.327 -22.415 1.00 77.75 211 THR A C 1
ATOM 1742 O O . THR A 1 211 ? 14.744 7.588 -22.416 1.00 77.75 211 THR A O 1
ATOM 1745 N N . PHE A 1 212 ? 16.836 8.089 -21.775 1.00 77.19 212 PHE A N 1
ATOM 1746 C CA . PHE A 1 212 ? 16.477 9.283 -21.022 1.00 77.19 212 PHE A CA 1
ATOM 1747 C C . PHE A 1 212 ? 15.947 10.386 -21.937 1.00 77.19 212 PHE A C 1
ATOM 1749 O O . PHE A 1 212 ? 14.933 10.988 -21.598 1.00 77.19 212 PHE A O 1
ATOM 1756 N N . ALA A 1 213 ? 16.560 10.599 -23.104 1.00 78.56 213 ALA A N 1
ATOM 1757 C CA . ALA A 1 213 ? 16.082 11.558 -24.097 1.00 78.56 213 ALA A CA 1
ATOM 1758 C C . ALA A 1 213 ? 14.683 11.190 -24.620 1.00 78.56 213 ALA A C 1
ATOM 1760 O O . ALA A 1 213 ? 13.801 12.046 -24.678 1.00 78.56 213 ALA A O 1
ATOM 1761 N N . ALA A 1 214 ? 14.438 9.910 -24.921 1.00 79.50 214 ALA A N 1
ATOM 1762 C CA . ALA A 1 214 ? 13.115 9.431 -25.322 1.00 79.50 214 ALA A CA 1
ATOM 1763 C C . ALA A 1 214 ? 12.067 9.626 -24.210 1.00 79.50 214 ALA A C 1
ATOM 1765 O O . ALA A 1 214 ? 10.952 10.085 -24.466 1.00 79.50 214 ALA A O 1
ATOM 1766 N N . CYS A 1 215 ? 12.429 9.329 -22.957 1.00 76.69 215 CYS A N 1
ATOM 1767 C CA . CYS A 1 215 ? 11.562 9.576 -21.803 1.00 76.69 215 CYS A CA 1
ATOM 1768 C C . CYS A 1 215 ? 11.263 11.070 -21.616 1.00 76.69 215 CYS A C 1
ATOM 1770 O O . CYS A 1 215 ? 10.127 11.431 -21.318 1.00 76.69 215 CYS A O 1
ATOM 1772 N N . GLU A 1 216 ? 12.265 11.933 -21.789 1.00 75.06 216 GLU A N 1
ATOM 1773 C CA . GLU A 1 216 ? 12.130 13.386 -21.682 1.00 75.06 216 GLU A CA 1
ATOM 1774 C C . GLU A 1 216 ? 11.217 13.956 -22.773 1.00 75.06 216 GLU A C 1
ATOM 1776 O O . GLU A 1 216 ? 10.354 14.777 -22.479 1.00 75.06 216 GLU A O 1
ATOM 1781 N N . GLN A 1 217 ? 11.315 13.465 -24.008 1.00 74.94 217 GLN A N 1
ATOM 1782 C CA . GLN A 1 217 ? 10.413 13.874 -25.085 1.00 74.94 217 GLN A CA 1
ATOM 1783 C C . GLN A 1 217 ? 8.959 13.464 -24.801 1.00 74.94 217 GLN A C 1
ATOM 1785 O O . GLN A 1 217 ? 8.020 14.217 -25.061 1.00 74.94 217 GLN A O 1
ATOM 1790 N N . LYS A 1 218 ? 8.752 12.273 -24.229 1.00 72.50 218 LYS A N 1
ATOM 1791 C CA . LYS A 1 218 ? 7.415 11.786 -23.862 1.00 72.50 218 LYS A CA 1
ATOM 1792 C C . LYS A 1 218 ? 6.841 12.511 -22.631 1.00 72.50 218 LYS A C 1
ATOM 1794 O O . LYS A 1 218 ? 5.623 12.608 -22.477 1.00 72.50 218 LYS A O 1
ATOM 1799 N N . PHE A 1 219 ? 7.710 13.038 -21.764 1.00 67.38 219 PHE A N 1
ATOM 1800 C CA . PHE A 1 219 ? 7.369 13.674 -20.487 1.00 67.38 219 PHE A CA 1
ATOM 1801 C C . PHE A 1 219 ? 6.452 14.902 -20.630 1.00 67.38 219 PHE A C 1
ATOM 1803 O O . PHE A 1 219 ? 5.638 15.157 -19.739 1.00 67.38 219 PHE A O 1
ATOM 1810 N N . GLU A 1 220 ? 6.489 15.612 -21.761 1.00 60.59 220 GLU A N 1
ATOM 1811 C CA . GLU A 1 220 ? 5.631 16.783 -22.000 1.00 60.59 220 GLU A CA 1
ATOM 1812 C C . GLU A 1 220 ? 4.124 16.455 -22.046 1.00 60.59 220 GLU A C 1
ATOM 1814 O O . GLU A 1 220 ? 3.296 17.350 -21.868 1.00 60.59 220 GLU A O 1
ATOM 1819 N N . LYS A 1 221 ? 3.739 15.180 -22.224 1.00 53.84 221 LYS A N 1
ATOM 1820 C CA . LYS A 1 221 ? 2.342 14.766 -22.466 1.00 53.84 221 LYS A CA 1
ATOM 1821 C C . LYS A 1 221 ? 1.656 13.975 -21.338 1.00 53.84 221 LYS A C 1
ATOM 1823 O O . LYS A 1 221 ? 0.586 13.432 -21.571 1.00 53.84 221 LYS A O 1
ATOM 1828 N N . ARG A 1 222 ? 2.177 14.028 -20.100 1.00 57.75 222 ARG A N 1
ATOM 1829 C CA . ARG A 1 222 ? 1.656 13.363 -18.871 1.00 57.75 222 ARG A CA 1
ATOM 1830 C C . ARG A 1 222 ? 1.789 11.838 -18.867 1.00 57.75 222 ARG A C 1
ATOM 1832 O O . ARG A 1 222 ? 0.916 11.129 -19.344 1.00 57.75 222 ARG A O 1
ATOM 1839 N N . ILE A 1 223 ? 2.822 11.331 -18.201 1.00 51.41 223 ILE A N 1
ATOM 1840 C CA . ILE A 1 223 ? 2.959 9.895 -17.918 1.00 51.41 223 ILE A CA 1
ATOM 1841 C C . ILE A 1 223 ? 3.262 9.688 -16.442 1.00 51.41 223 ILE A C 1
ATOM 1843 O O . ILE A 1 223 ? 4.021 10.444 -15.829 1.00 51.41 223 ILE A O 1
ATOM 1847 N N . ASP A 1 224 ? 2.686 8.629 -15.882 1.00 52.84 224 ASP A N 1
ATOM 1848 C CA . ASP A 1 224 ? 3.074 8.054 -14.602 1.00 52.84 224 ASP A CA 1
ATOM 1849 C C . ASP A 1 224 ? 4.291 7.136 -14.797 1.00 52.84 224 ASP A C 1
ATOM 1851 O O . ASP A 1 224 ? 4.165 5.923 -14.911 1.00 52.84 224 ASP A O 1
ATOM 1855 N N . PHE A 1 225 ? 5.500 7.697 -14.838 1.00 54.19 225 PHE A N 1
ATOM 1856 C CA . PHE A 1 225 ? 6.706 6.884 -15.023 1.00 54.19 225 PHE A CA 1
ATOM 1857 C C . PHE A 1 225 ? 7.016 6.030 -13.786 1.00 54.19 225 PHE A C 1
ATOM 1859 O O . PHE A 1 225 ? 6.919 6.478 -12.638 1.00 54.19 225 PHE A O 1
ATOM 1866 N N . LEU A 1 226 ? 7.458 4.796 -14.022 1.00 53.34 226 LEU A N 1
ATOM 1867 C CA . LEU A 1 226 ? 7.907 3.871 -12.989 1.00 53.34 226 LEU A CA 1
ATOM 1868 C C . LEU A 1 226 ? 9.338 3.426 -13.274 1.00 53.34 226 LEU A C 1
ATOM 1870 O O . LEU A 1 226 ? 9.580 2.302 -13.698 1.00 53.34 226 LEU A O 1
ATOM 1874 N N . LEU A 1 227 ? 10.292 4.313 -13.001 1.00 51.47 227 LEU A N 1
ATOM 1875 C CA . LEU A 1 227 ? 11.705 3.968 -13.090 1.00 51.47 227 LEU A CA 1
ATOM 1876 C C . LEU A 1 227 ? 12.120 3.158 -11.856 1.00 51.47 227 LEU A C 1
ATOM 1878 O O . LEU A 1 227 ? 12.291 3.705 -10.762 1.00 51.47 227 LEU A O 1
ATOM 1882 N N . GLY A 1 228 ? 12.247 1.845 -12.016 1.00 51.16 228 GLY A N 1
ATOM 1883 C CA . GLY A 1 228 ? 12.840 0.976 -11.009 1.00 51.16 228 GLY A CA 1
ATOM 1884 C C . GLY A 1 228 ? 14.301 0.718 -11.334 1.00 51.16 228 GLY A C 1
ATOM 1885 O O . GLY A 1 228 ? 14.606 -0.025 -12.255 1.00 51.16 228 GLY A O 1
ATOM 1886 N N . PHE A 1 229 ? 15.194 1.308 -10.549 1.00 54.53 229 PHE A N 1
ATOM 1887 C CA . PHE A 1 229 ? 16.598 0.919 -10.533 1.00 54.53 229 PHE A CA 1
ATOM 1888 C C . PHE A 1 229 ? 16.641 -0.476 -9.922 1.00 54.53 229 PHE A C 1
ATOM 1890 O O . PHE A 1 229 ? 15.853 -0.786 -9.032 1.00 54.53 229 PHE A O 1
ATOM 1897 N N . ILE A 1 230 ? 17.553 -1.326 -10.351 1.00 52.75 230 ILE A N 1
ATOM 1898 C CA . ILE A 1 230 ? 17.950 -2.461 -9.532 1.00 52.75 230 ILE A CA 1
ATOM 1899 C C . ILE A 1 230 ? 19.468 -2.387 -9.530 1.00 52.75 230 ILE A C 1
ATOM 1901 O O . ILE A 1 230 ? 20.116 -2.712 -10.513 1.00 52.75 230 ILE A O 1
ATOM 1905 N N . LYS A 1 231 ? 20.009 -1.925 -8.397 1.00 50.53 231 LYS A N 1
ATOM 1906 C CA . LYS A 1 231 ? 21.414 -2.096 -8.021 1.00 50.53 231 LYS A CA 1
ATOM 1907 C C . LYS A 1 231 ? 22.443 -1.269 -8.824 1.00 50.53 231 LYS A C 1
ATOM 1909 O O . LYS A 1 231 ? 23.248 -1.818 -9.565 1.00 50.53 231 LYS A O 1
ATOM 1914 N N . THR A 1 232 ? 22.545 0.029 -8.530 1.00 50.59 232 THR A N 1
ATOM 1915 C CA . THR A 1 232 ? 23.817 0.766 -8.691 1.00 50.59 232 THR A CA 1
ATOM 1916 C C . THR A 1 232 ? 24.023 1.772 -7.557 1.00 50.59 232 THR A C 1
ATOM 1918 O O . THR A 1 232 ? 23.067 2.268 -6.961 1.00 50.59 232 THR A O 1
ATOM 1921 N N . LYS A 1 233 ? 25.296 2.053 -7.258 1.00 51.22 233 LYS A N 1
ATOM 1922 C CA . LYS A 1 233 ? 25.759 3.149 -6.397 1.00 51.22 233 LYS A CA 1
ATOM 1923 C C . LYS A 1 233 ? 25.802 4.502 -7.131 1.00 51.22 233 LYS A C 1
ATOM 1925 O O . LYS A 1 233 ? 26.089 5.504 -6.481 1.00 51.22 233 LYS A O 1
ATOM 1930 N N . ARG A 1 234 ? 25.561 4.540 -8.449 1.00 54.59 234 ARG A N 1
ATOM 1931 C CA . ARG A 1 234 ? 25.624 5.766 -9.258 1.00 54.59 234 ARG A CA 1
ATOM 1932 C C . ARG A 1 234 ? 24.442 6.683 -8.996 1.00 54.59 234 ARG A C 1
ATOM 1934 O O . ARG A 1 234 ? 23.286 6.255 -8.956 1.00 54.59 234 ARG A O 1
ATOM 1941 N N . ASN A 1 235 ? 24.742 7.967 -8.843 1.00 60.22 235 ASN A N 1
ATOM 1942 C CA . ASN A 1 235 ? 23.732 9.001 -8.691 1.00 60.22 235 ASN A CA 1
ATOM 1943 C C . ASN A 1 235 ? 23.296 9.497 -10.077 1.00 60.22 235 ASN A C 1
ATOM 1945 O O . ASN A 1 235 ? 24.101 9.681 -10.982 1.00 60.22 235 ASN A O 1
ATOM 1949 N N . ILE A 1 236 ? 22.010 9.790 -10.233 1.00 64.06 236 ILE A N 1
ATOM 1950 C CA . ILE A 1 236 ? 21.423 10.347 -11.464 1.00 64.06 236 ILE A CA 1
ATOM 1951 C C . ILE A 1 236 ? 22.049 11.675 -11.871 1.00 64.06 236 ILE A C 1
ATOM 1953 O O . ILE A 1 236 ? 22.013 12.077 -13.036 1.00 64.06 236 ILE A O 1
ATOM 1957 N N . ASP A 1 237 ? 22.643 12.358 -10.898 1.00 65.62 237 ASP A N 1
ATOM 1958 C CA . ASP A 1 237 ? 23.382 13.583 -11.128 1.00 65.62 237 ASP A CA 1
ATOM 1959 C C . ASP A 1 237 ? 24.575 13.377 -12.092 1.00 65.62 237 ASP A C 1
ATOM 1961 O O . ASP A 1 237 ? 24.920 14.332 -12.788 1.00 65.62 237 ASP A O 1
ATOM 1965 N N . GLU A 1 238 ? 25.099 12.150 -12.235 1.00 65.19 238 GLU A N 1
ATOM 1966 C CA . GLU A 1 238 ? 26.196 11.771 -13.146 1.00 65.19 238 GLU A CA 1
ATOM 1967 C C . GLU A 1 238 ? 25.790 11.721 -14.634 1.00 65.19 238 GLU A C 1
ATOM 1969 O O . GLU A 1 238 ? 26.649 11.833 -15.509 1.00 65.19 238 GLU A O 1
ATOM 1974 N N . PHE A 1 239 ? 24.495 11.612 -14.955 1.00 67.69 239 PHE A N 1
ATOM 1975 C CA . PHE A 1 239 ? 24.030 11.517 -16.346 1.00 67.69 239 PHE A CA 1
ATOM 1976 C C . PHE A 1 239 ? 23.781 12.898 -16.978 1.00 67.69 239 PHE A C 1
ATOM 1978 O O . PHE A 1 239 ? 23.351 13.853 -16.312 1.00 67.69 239 PHE A O 1
ATOM 1985 N N . LYS A 1 240 ? 24.016 13.006 -18.294 1.00 67.38 240 LYS A N 1
ATOM 1986 C CA . LYS A 1 240 ? 23.806 14.225 -19.099 1.00 67.38 240 LYS A CA 1
ATOM 1987 C C . LYS A 1 240 ? 22.320 14.413 -19.440 1.00 67.38 240 LYS A C 1
ATOM 1989 O O . LYS A 1 240 ? 21.915 14.247 -20.580 1.00 67.38 240 LYS A O 1
ATOM 1994 N N . VAL A 1 241 ? 21.513 14.758 -18.438 1.00 67.38 241 VAL A N 1
ATOM 1995 C CA . VAL A 1 241 ? 20.058 14.969 -18.580 1.00 67.38 241 VAL A CA 1
ATOM 1996 C C . VAL A 1 241 ? 19.668 16.362 -18.087 1.00 67.38 241 VAL A C 1
ATOM 1998 O O . VAL A 1 241 ? 20.352 16.929 -17.223 1.00 67.38 241 VAL A O 1
ATOM 2001 N N . SER A 1 242 ? 18.573 16.923 -18.610 1.00 69.75 242 SER A N 1
ATOM 2002 C CA . SER A 1 242 ? 18.105 18.254 -18.219 1.00 69.75 242 SER A CA 1
ATOM 2003 C C . SER A 1 242 ? 17.817 18.359 -16.715 1.00 69.75 242 SER A C 1
ATOM 2005 O O . SER A 1 242 ? 17.417 17.408 -16.035 1.00 69.75 242 SER A O 1
ATOM 2007 N N . LYS A 1 243 ? 18.002 19.563 -16.158 1.00 73.00 243 LYS A N 1
ATOM 2008 C CA . LYS A 1 243 ? 17.735 19.831 -14.733 1.00 73.00 243 LYS A CA 1
ATOM 2009 C C . LYS A 1 243 ? 16.259 19.617 -14.370 1.00 73.00 243 LYS A C 1
ATOM 2011 O O . LYS A 1 243 ? 15.967 19.182 -13.255 1.00 73.00 243 LYS A O 1
ATOM 2016 N N . GLY A 1 244 ? 15.345 19.920 -15.296 1.00 68.81 244 GLY A N 1
ATOM 2017 C CA . GLY A 1 244 ? 13.904 19.733 -15.117 1.00 68.81 244 GLY A CA 1
ATOM 2018 C C . GLY A 1 244 ? 13.550 18.258 -14.970 1.00 68.81 244 GLY A C 1
ATOM 2019 O O . GLY A 1 244 ? 12.900 17.875 -13.995 1.00 68.81 244 GLY A O 1
ATOM 2020 N N . PHE A 1 245 ? 14.090 17.425 -15.858 1.00 68.12 245 PHE A N 1
ATOM 2021 C CA . PHE A 1 245 ? 13.905 15.984 -15.797 1.00 68.12 245 PHE A CA 1
ATOM 2022 C C . PHE A 1 245 ? 14.544 15.373 -14.543 1.00 68.12 245 PHE A C 1
ATOM 2024 O O . PHE A 1 245 ? 13.893 14.594 -13.856 1.00 68.12 245 PHE A O 1
ATOM 2031 N N . LYS A 1 246 ? 15.758 15.790 -14.141 1.00 71.31 246 LYS A N 1
ATOM 2032 C CA . LYS A 1 246 ? 16.386 15.337 -12.876 1.00 71.31 246 LYS A CA 1
ATOM 2033 C C . LYS A 1 246 ? 15.521 15.635 -11.645 1.00 71.31 246 LYS A C 1
ATOM 2035 O O . LYS A 1 246 ? 15.429 14.816 -10.728 1.00 71.31 246 LYS A O 1
ATOM 2040 N N . ARG A 1 247 ? 14.870 16.802 -11.603 1.00 70.19 247 ARG A N 1
ATOM 2041 C CA . ARG A 1 247 ? 13.955 17.171 -10.512 1.00 70.19 247 ARG A CA 1
ATOM 2042 C C . ARG A 1 247 ? 12.676 16.342 -10.553 1.00 70.19 247 ARG A C 1
ATOM 2044 O O . ARG A 1 247 ? 12.256 15.838 -9.514 1.00 70.19 247 ARG A O 1
ATOM 2051 N N . TYR A 1 248 ? 12.072 16.201 -11.730 1.00 66.12 248 TYR A N 1
ATOM 2052 C CA . TYR A 1 248 ? 10.894 15.359 -11.915 1.00 66.12 248 TYR A CA 1
ATOM 2053 C C . TYR A 1 248 ? 11.178 13.920 -11.477 1.00 66.12 248 TYR A C 1
ATOM 2055 O O . TYR A 1 248 ? 10.430 13.361 -10.675 1.00 66.12 248 TYR A O 1
ATOM 2063 N N . PHE A 1 249 ? 12.318 13.390 -11.912 1.00 66.56 249 PHE A N 1
ATOM 2064 C CA . PHE A 1 249 ? 12.835 12.086 -11.553 1.00 66.56 249 PHE A CA 1
ATOM 2065 C C . PHE A 1 249 ? 12.885 11.896 -10.023 1.00 66.56 249 PHE A C 1
ATOM 2067 O O . PHE A 1 249 ? 12.289 10.957 -9.494 1.00 66.56 249 PHE A O 1
ATOM 2074 N N . LYS A 1 250 ? 13.538 12.815 -9.292 1.00 68.50 250 LYS A N 1
ATOM 2075 C CA . LYS A 1 250 ? 13.685 12.720 -7.825 1.00 68.50 250 LYS A CA 1
ATOM 2076 C C . LYS A 1 250 ? 12.331 12.768 -7.101 1.00 68.50 250 LYS A C 1
ATOM 2078 O O . LYS A 1 250 ? 12.188 12.179 -6.035 1.00 68.50 250 LYS A O 1
ATOM 2083 N N . LEU A 1 251 ? 11.340 13.453 -7.674 1.00 63.66 251 LEU A N 1
ATOM 2084 C CA . LEU A 1 251 ? 10.001 13.603 -7.096 1.00 63.66 251 LEU A CA 1
ATOM 2085 C C . LEU A 1 251 ? 9.066 12.416 -7.386 1.00 63.66 251 LEU A C 1
ATOM 2087 O O . LEU A 1 251 ? 8.171 12.151 -6.586 1.00 63.66 251 LEU A O 1
ATOM 2091 N N . HIS A 1 252 ? 9.258 11.707 -8.503 1.00 57.84 252 HIS A N 1
ATOM 2092 C CA . HIS A 1 252 ? 8.318 10.691 -9.002 1.00 57.84 252 HIS A CA 1
ATOM 2093 C C . HIS A 1 252 ? 8.866 9.258 -8.952 1.00 57.84 252 HIS A C 1
ATOM 2095 O O . HIS A 1 252 ? 8.258 8.345 -9.510 1.00 57.84 252 HIS A O 1
ATOM 2101 N N . GLN A 1 253 ? 9.967 9.011 -8.237 1.00 60.41 253 GLN A N 1
ATOM 2102 C CA . GLN A 1 253 ? 10.459 7.658 -7.974 1.00 60.41 253 GLN A CA 1
ATOM 2103 C C . GLN A 1 253 ? 9.482 6.893 -7.059 1.00 60.41 253 GLN A C 1
ATOM 2105 O O . GLN A 1 253 ? 9.600 6.882 -5.834 1.00 60.41 253 GLN A O 1
ATOM 2110 N N . LYS A 1 254 ? 8.471 6.248 -7.654 1.00 55.41 254 LYS A N 1
ATOM 2111 C CA . LYS A 1 254 ? 7.395 5.574 -6.907 1.00 55.41 254 LYS A CA 1
ATOM 2112 C C . LYS A 1 254 ? 7.759 4.154 -6.428 1.00 55.41 254 LYS A C 1
ATOM 2114 O O . LYS A 1 254 ? 6.949 3.560 -5.715 1.00 55.41 254 LYS A O 1
ATOM 2119 N N . LEU A 1 255 ? 8.890 3.564 -6.831 1.00 61.66 255 LEU A N 1
ATOM 2120 C CA . LEU A 1 255 ? 9.364 2.255 -6.342 1.00 61.66 255 LEU A CA 1
ATOM 2121 C C . LEU A 1 255 ? 10.789 2.354 -5.827 1.00 61.66 255 LEU A C 1
ATOM 2123 O O . LEU A 1 255 ? 11.639 2.967 -6.466 1.00 61.66 255 LEU A O 1
ATOM 2127 N N . LYS A 1 256 ? 11.036 1.705 -4.686 1.00 62.41 256 LYS A N 1
ATOM 2128 C CA . LYS A 1 256 ? 12.375 1.566 -4.125 1.00 62.41 256 LYS A CA 1
ATOM 2129 C C . LYS A 1 256 ? 13.013 0.263 -4.632 1.00 62.41 256 LYS A C 1
ATOM 2131 O O . LYS A 1 256 ? 12.503 -0.803 -4.273 1.00 62.41 256 LYS A O 1
ATOM 2136 N N . PRO A 1 257 ? 14.105 0.353 -5.408 1.00 60.44 257 PRO A N 1
ATOM 2137 C CA . PRO A 1 257 ? 14.933 -0.766 -5.876 1.00 60.44 257 PRO A CA 1
ATOM 2138 C C . PRO A 1 257 ? 15.239 -1.810 -4.804 1.00 60.44 257 PRO A C 1
ATOM 2140 O O . PRO A 1 257 ? 15.090 -3.008 -5.017 1.00 60.44 257 PRO A O 1
ATOM 2143 N N . ASP A 1 258 ? 15.616 -1.322 -3.623 1.00 60.78 258 ASP A N 1
ATOM 2144 C CA . ASP A 1 258 ? 16.153 -2.137 -2.532 1.00 60.78 258 ASP A CA 1
ATOM 2145 C C . ASP A 1 258 ? 15.058 -2.723 -1.631 1.00 60.78 258 ASP A C 1
ATOM 2147 O O . ASP A 1 258 ? 15.340 -3.307 -0.585 1.00 60.78 258 ASP A O 1
ATOM 2151 N N . SER A 1 259 ? 13.783 -2.536 -1.987 1.00 68.44 259 SER A N 1
ATOM 2152 C CA . SER A 1 259 ? 12.684 -3.091 -1.202 1.00 68.44 259 SER A CA 1
ATOM 2153 C C . SER A 1 259 ? 12.562 -4.599 -1.422 1.00 68.44 259 SER A C 1
ATOM 2155 O O . SER A 1 259 ? 12.575 -5.082 -2.551 1.00 68.44 259 SER A O 1
ATOM 2157 N N . MET A 1 260 ? 12.378 -5.347 -0.330 1.00 70.81 260 MET A N 1
ATOM 2158 C CA . MET A 1 260 ? 12.224 -6.809 -0.357 1.00 70.81 260 MET A CA 1
ATOM 2159 C C . MET A 1 260 ? 11.077 -7.282 -1.268 1.00 70.81 260 MET A C 1
ATOM 2161 O O . MET A 1 260 ? 11.137 -8.389 -1.787 1.00 70.81 260 MET A O 1
ATOM 2165 N N . LEU A 1 261 ? 10.063 -6.433 -1.473 1.00 73.31 261 LEU A N 1
ATOM 2166 C CA . LEU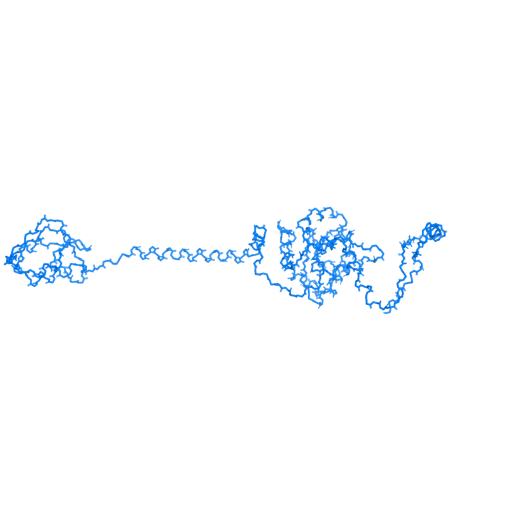 A 1 261 ? 8.847 -6.719 -2.244 1.00 73.31 261 LEU A CA 1
ATOM 2167 C C . LEU A 1 261 ? 8.765 -5.908 -3.550 1.00 73.31 261 LEU A C 1
ATOM 2169 O O . LEU A 1 261 ? 7.687 -5.477 -3.964 1.00 73.31 261 LEU A O 1
ATOM 2173 N N . PHE A 1 262 ? 9.909 -5.585 -4.161 1.00 79.50 262 PHE A N 1
ATOM 2174 C CA . PHE A 1 262 ? 9.957 -4.738 -5.356 1.00 79.50 262 PHE A CA 1
ATOM 2175 C C . PHE A 1 262 ? 9.078 -5.273 -6.500 1.00 79.50 262 PHE A C 1
ATOM 2177 O O . PHE A 1 262 ? 8.275 -4.523 -7.058 1.00 79.50 262 PHE A O 1
ATOM 2184 N N . TRP A 1 263 ? 9.200 -6.562 -6.823 1.00 79.69 263 TRP A N 1
ATOM 2185 C CA . TRP A 1 263 ? 8.504 -7.190 -7.950 1.00 79.69 263 TRP A CA 1
ATOM 2186 C C . TRP A 1 263 ? 6.999 -7.332 -7.693 1.00 79.69 263 TRP A C 1
ATOM 2188 O O . TRP A 1 263 ? 6.185 -7.144 -8.596 1.00 79.69 263 TRP A O 1
ATOM 2198 N N . GLU A 1 264 ? 6.610 -7.571 -6.445 1.00 81.31 264 GLU A N 1
ATOM 2199 C CA . GLU A 1 264 ? 5.224 -7.616 -5.993 1.00 81.31 264 GLU A CA 1
ATOM 2200 C C . GLU A 1 264 ? 4.583 -6.230 -6.101 1.00 81.31 264 GLU A C 1
ATOM 2202 O O . GLU A 1 264 ? 3.509 -6.083 -6.687 1.00 81.31 264 GLU A O 1
ATOM 2207 N N . ASN A 1 265 ? 5.278 -5.193 -5.631 1.00 77.69 265 ASN A N 1
ATOM 2208 C CA . ASN A 1 265 ? 4.822 -3.809 -5.751 1.00 77.69 265 ASN A CA 1
ATOM 2209 C C . ASN A 1 265 ? 4.715 -3.360 -7.216 1.00 77.69 265 ASN A C 1
ATOM 2211 O O . ASN A 1 265 ? 3.797 -2.616 -7.564 1.00 77.69 265 ASN A O 1
ATOM 2215 N N . LEU A 1 266 ? 5.639 -3.806 -8.072 1.00 80.25 266 LEU A N 1
ATOM 2216 C CA . LEU A 1 266 ? 5.602 -3.571 -9.513 1.00 80.25 266 LEU A CA 1
ATOM 2217 C C . LEU A 1 266 ? 4.361 -4.217 -10.141 1.00 80.25 266 LEU A C 1
ATOM 2219 O O . LEU A 1 266 ? 3.576 -3.534 -10.794 1.00 80.25 266 LEU A O 1
ATOM 2223 N N . SER A 1 267 ? 4.136 -5.503 -9.870 1.00 80.25 267 SER A N 1
ATOM 2224 C CA . SER A 1 267 ? 2.984 -6.238 -10.400 1.00 80.25 267 SER A CA 1
ATOM 2225 C C . SER A 1 267 ? 1.638 -5.668 -9.931 1.00 80.25 267 SER A C 1
ATOM 2227 O O . SER A 1 267 ? 0.696 -5.622 -10.716 1.00 80.25 267 SER A O 1
ATOM 2229 N N . TYR A 1 268 ? 1.548 -5.179 -8.686 1.00 77.00 268 TYR A N 1
ATOM 2230 C CA . TYR A 1 268 ? 0.349 -4.523 -8.160 1.00 77.00 268 TYR A CA 1
ATOM 2231 C C . TYR A 1 268 ? 0.040 -3.233 -8.927 1.00 77.00 268 TYR A C 1
ATOM 2233 O O . TYR A 1 268 ? -1.108 -2.971 -9.274 1.00 77.00 268 TYR A O 1
ATOM 2241 N N . LYS A 1 269 ? 1.061 -2.424 -9.232 1.00 75.12 269 LYS A N 1
ATOM 2242 C CA . LYS A 1 269 ? 0.867 -1.185 -9.999 1.00 75.12 269 LYS A CA 1
ATOM 2243 C C . LYS A 1 269 ? 0.393 -1.466 -11.414 1.00 75.12 269 LYS A C 1
ATOM 2245 O O . LYS A 1 269 ? -0.596 -0.872 -11.835 1.00 75.12 269 LYS A O 1
ATOM 2250 N N . LEU A 1 270 ? 1.036 -2.418 -12.086 1.00 76.44 270 LEU A N 1
ATOM 2251 C CA . LEU A 1 270 ? 0.637 -2.856 -13.422 1.00 76.44 270 LEU A CA 1
ATOM 2252 C C . LEU A 1 270 ? -0.805 -3.379 -13.425 1.00 76.44 270 LEU A C 1
ATOM 2254 O O . LEU A 1 270 ? -1.596 -3.004 -14.283 1.00 76.44 270 LEU A O 1
ATOM 2258 N N . ALA A 1 271 ? -1.190 -4.158 -12.412 1.00 72.50 271 ALA A N 1
ATOM 2259 C CA . ALA A 1 271 ? -2.553 -4.661 -12.268 1.00 72.50 271 ALA A CA 1
ATOM 2260 C C . ALA A 1 271 ? -3.586 -3.548 -12.022 1.00 72.50 271 ALA A C 1
ATOM 2262 O O . ALA A 1 271 ? -4.672 -3.585 -12.596 1.00 72.50 271 ALA A O 1
ATOM 2263 N N . SER A 1 272 ? -3.236 -2.514 -11.248 1.00 62.16 272 SER A N 1
ATOM 2264 C CA . SER A 1 272 ? -4.128 -1.372 -11.007 1.00 62.16 272 SER A CA 1
ATOM 2265 C C . SER A 1 272 ? -4.424 -0.561 -12.279 1.00 62.16 272 SER A C 1
ATOM 2267 O O . SER A 1 272 ? -5.550 -0.097 -12.458 1.00 62.16 272 SER A O 1
ATOM 2269 N N . SER A 1 273 ? -3.453 -0.456 -13.196 1.00 56.47 273 SER A N 1
ATOM 2270 C CA . SER A 1 273 ? -3.644 0.109 -14.543 1.00 56.47 273 SER A CA 1
ATOM 2271 C C . SER A 1 273 ? -4.288 -0.872 -15.529 1.00 56.47 273 SER A C 1
ATOM 2273 O O . SER A 1 273 ? -4.841 -0.462 -16.547 1.00 56.47 273 SER A O 1
ATOM 2275 N N . ALA A 1 274 ? -4.230 -2.173 -15.237 1.00 53.47 274 ALA A N 1
ATOM 2276 C CA . ALA A 1 274 ? -4.717 -3.248 -16.093 1.00 53.47 274 ALA A CA 1
ATOM 2277 C C . ALA A 1 274 ? -6.131 -3.733 -15.736 1.00 53.47 274 ALA A C 1
ATOM 2279 O O . ALA A 1 274 ? -6.541 -4.770 -16.244 1.00 53.47 274 ALA A O 1
ATOM 2280 N N . ASN A 1 275 ? -6.936 -2.977 -14.970 1.00 50.12 275 ASN A N 1
ATOM 2281 C CA . ASN A 1 275 ? -8.391 -3.213 -14.814 1.00 50.12 275 ASN A CA 1
ATOM 2282 C C . ASN A 1 275 ? -9.190 -3.027 -16.134 1.00 50.12 275 ASN A C 1
ATOM 2284 O O . ASN A 1 275 ? -10.373 -2.683 -16.140 1.00 50.12 275 ASN A O 1
ATOM 2288 N N . ARG A 1 276 ? -8.537 -3.252 -17.274 1.00 48.56 276 ARG A N 1
ATOM 2289 C CA . ARG A 1 276 ? -9.132 -3.447 -18.582 1.00 48.56 276 ARG A CA 1
ATOM 2290 C C . ARG A 1 276 ? -9.675 -4.873 -18.640 1.00 48.56 276 ARG A C 1
ATOM 2292 O O . ARG A 1 276 ? -8.994 -5.838 -18.314 1.00 48.56 276 ARG A O 1
ATOM 2299 N N . ILE A 1 277 ? -10.904 -4.989 -19.122 1.00 47.09 277 ILE A N 1
ATOM 2300 C CA . ILE A 1 277 ? -11.448 -6.209 -19.713 1.00 47.09 277 ILE A CA 1
ATOM 2301 C C . ILE A 1 277 ? -10.494 -6.603 -20.852 1.00 47.09 277 ILE A C 1
ATOM 2303 O O . ILE A 1 277 ? -10.567 -6.030 -21.935 1.00 47.09 277 ILE A O 1
ATOM 2307 N N . ARG A 1 278 ? -9.552 -7.512 -20.608 1.00 50.59 278 ARG A N 1
ATOM 2308 C CA . ARG A 1 278 ? -8.619 -8.017 -21.621 1.00 50.59 278 ARG A CA 1
ATOM 2309 C C . ARG A 1 278 ? -8.675 -9.548 -21.596 1.00 50.59 278 ARG A C 1
ATOM 2311 O O . ARG A 1 278 ? -8.232 -10.197 -20.655 1.00 50.59 278 ARG A O 1
ATOM 2318 N N . LYS A 1 279 ? -9.386 -10.097 -22.587 1.00 45.25 279 LYS A N 1
ATOM 2319 C CA . LYS A 1 279 ? -9.498 -11.531 -22.913 1.00 45.25 279 LYS A CA 1
ATOM 2320 C C . LYS A 1 279 ? -8.404 -11.894 -23.915 1.00 45.25 279 LYS A C 1
ATOM 2322 O O . LYS A 1 279 ? -8.109 -11.029 -24.726 1.00 45.25 279 LYS A O 1
ATOM 2327 N N . GLU A 1 280 ? -7.925 -13.146 -23.866 1.00 45.97 280 GLU A N 1
ATOM 2328 C CA . GLU A 1 280 ? -7.185 -13.977 -24.860 1.00 45.97 280 GLU A CA 1
ATOM 2329 C C . GLU A 1 280 ? -6.172 -13.316 -25.831 1.00 45.97 280 GLU A C 1
ATOM 2331 O O . GLU A 1 280 ? -5.071 -13.836 -25.985 1.00 45.97 280 GLU A O 1
ATOM 2336 N N . ASN A 1 281 ? -6.473 -12.156 -26.410 1.00 52.12 281 ASN A N 1
ATOM 2337 C CA . ASN A 1 281 ? -5.666 -11.386 -27.359 1.00 52.12 281 ASN A CA 1
ATOM 2338 C C . ASN A 1 281 ? -4.344 -10.837 -26.781 1.00 52.12 281 ASN A C 1
ATOM 2340 O O . ASN A 1 281 ? -3.453 -10.496 -27.548 1.00 52.12 281 ASN A O 1
ATOM 2344 N N . ASP A 1 282 ? -4.176 -10.741 -25.457 1.00 56.19 282 ASP A N 1
ATOM 2345 C CA . ASP A 1 282 ? -2.930 -10.226 -24.854 1.00 56.19 282 ASP A CA 1
ATOM 2346 C C . ASP A 1 282 ? -1.758 -11.220 -24.956 1.00 56.19 282 ASP A C 1
ATOM 2348 O O . ASP A 1 282 ? -0.596 -10.816 -24.998 1.00 56.19 282 ASP A O 1
ATOM 2352 N N . ILE A 1 283 ? -2.050 -12.526 -25.017 1.00 53.47 283 ILE A N 1
ATOM 2353 C CA . ILE A 1 283 ? -1.022 -13.561 -25.223 1.00 53.47 283 ILE A CA 1
ATOM 2354 C C . ILE A 1 283 ? -0.490 -13.481 -26.658 1.00 53.47 283 ILE A C 1
ATOM 2356 O O . ILE A 1 283 ? 0.717 -13.566 -26.868 1.00 53.47 283 ILE A O 1
ATOM 2360 N N . GLU A 1 284 ? -1.383 -13.258 -27.623 1.00 54.28 284 GLU A N 1
ATOM 2361 C CA . GLU A 1 284 ? -1.041 -13.017 -29.029 1.00 54.28 284 GLU A CA 1
ATOM 2362 C C . GLU A 1 284 ? -0.295 -11.681 -29.195 1.00 54.28 284 GLU A C 1
ATOM 2364 O O . GLU A 1 284 ? 0.687 -11.598 -29.929 1.00 54.28 284 GLU A O 1
ATOM 2369 N N . LEU A 1 285 ? -0.662 -10.656 -28.414 1.00 55.84 285 LEU A N 1
ATOM 2370 C CA . LEU A 1 285 ? 0.042 -9.372 -28.388 1.00 55.84 285 LEU A CA 1
ATOM 2371 C C . LEU A 1 285 ? 1.496 -9.495 -27.928 1.00 55.84 285 LEU A C 1
ATOM 2373 O O . LEU A 1 285 ? 2.374 -8.862 -28.503 1.00 55.84 285 LEU A O 1
ATOM 2377 N N . ASN A 1 286 ? 1.756 -10.335 -26.923 1.00 59.38 286 ASN A N 1
ATOM 2378 C CA . ASN A 1 286 ? 3.112 -10.630 -26.458 1.00 59.38 286 ASN A CA 1
ATOM 2379 C C . ASN A 1 286 ? 3.967 -11.347 -27.515 1.00 59.38 286 ASN A C 1
ATOM 2381 O O . ASN A 1 286 ? 5.193 -11.297 -27.430 1.00 59.38 286 ASN A O 1
ATOM 2385 N N . GLN A 1 287 ? 3.345 -12.015 -28.489 1.00 60.28 287 GLN A N 1
ATOM 2386 C CA . GLN A 1 287 ? 4.053 -12.682 -29.582 1.00 60.28 287 GLN A CA 1
ATOM 2387 C C . GLN A 1 287 ? 4.397 -1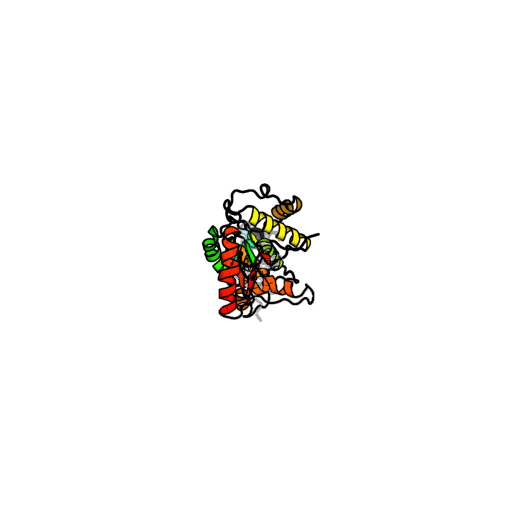1.717 -30.730 1.00 60.28 287 GLN A C 1
ATOM 2389 O O . GLN A 1 287 ? 5.410 -11.937 -31.382 1.00 60.28 287 GLN A O 1
ATOM 2394 N N . ASN A 1 288 ? 3.645 -10.617 -30.900 1.00 66.69 288 ASN A N 1
ATOM 2395 C CA . ASN A 1 288 ? 3.787 -9.664 -32.016 1.00 66.69 288 ASN A CA 1
ATOM 2396 C C . ASN A 1 288 ? 4.052 -8.212 -31.555 1.00 66.69 288 ASN A C 1
ATOM 2398 O O . ASN A 1 288 ? 3.576 -7.250 -32.160 1.00 66.69 288 ASN A O 1
ATOM 2402 N N . ILE A 1 289 ? 4.800 -8.023 -30.460 1.00 72.62 289 ILE A N 1
ATOM 2403 C CA . ILE A 1 289 ? 5.158 -6.681 -29.952 1.00 72.62 289 ILE A CA 1
ATOM 2404 C C . ILE A 1 289 ? 5.938 -5.880 -31.005 1.00 72.62 289 ILE A C 1
ATOM 2406 O O . ILE A 1 289 ? 5.741 -4.673 -31.129 1.00 72.62 289 ILE A O 1
ATOM 2410 N N . GLU A 1 290 ? 6.798 -6.553 -31.770 1.00 73.44 290 GLU A N 1
ATOM 2411 C CA . GLU A 1 290 ? 7.610 -5.967 -32.843 1.00 73.44 290 GLU A CA 1
ATOM 2412 C C . GLU A 1 290 ? 6.750 -5.262 -33.896 1.00 73.44 290 GLU A C 1
ATOM 2414 O O . GLU A 1 290 ? 7.015 -4.105 -34.227 1.00 73.44 290 GLU A O 1
ATOM 2419 N N . ASP A 1 291 ? 5.658 -5.898 -34.328 1.00 67.94 291 ASP A N 1
ATOM 2420 C CA . ASP A 1 291 ? 4.708 -5.296 -35.262 1.00 67.94 291 ASP A CA 1
ATOM 2421 C C . ASP A 1 291 ? 4.086 -4.034 -34.657 1.00 67.94 291 ASP A C 1
ATOM 2423 O O . ASP A 1 291 ? 4.015 -2.998 -35.307 1.00 67.94 291 ASP A O 1
ATOM 2427 N N . GLN A 1 292 ? 3.709 -4.045 -33.375 1.00 67.12 292 GLN A N 1
ATOM 2428 C CA . GLN A 1 292 ? 3.118 -2.866 -32.732 1.00 67.12 292 GLN A CA 1
ATOM 2429 C C . GLN A 1 292 ? 4.075 -1.682 -32.604 1.00 67.12 292 GLN A C 1
ATOM 2431 O O . GLN A 1 292 ? 3.640 -0.537 -32.727 1.00 67.12 292 GLN A O 1
ATOM 2436 N N . LEU A 1 293 ? 5.361 -1.941 -32.358 1.00 67.75 293 LEU A N 1
ATOM 2437 C CA . LEU A 1 293 ? 6.372 -0.891 -32.233 1.00 67.75 293 LEU A CA 1
ATOM 2438 C C . LEU A 1 293 ? 6.559 -0.101 -33.536 1.00 67.75 293 LEU A C 1
ATOM 2440 O O . LEU A 1 293 ? 7.034 1.033 -33.480 1.00 67.75 293 LEU A O 1
ATOM 2444 N N . PHE A 1 294 ? 6.186 -0.676 -34.685 1.00 68.25 294 PHE A N 1
ATOM 2445 C CA . PHE A 1 294 ? 6.458 -0.104 -36.007 1.00 68.25 294 PHE A CA 1
ATOM 2446 C C . PHE A 1 294 ? 5.240 -0.053 -36.956 1.00 68.25 294 PHE A C 1
ATOM 2448 O O . PHE A 1 294 ? 5.329 0.542 -38.033 1.00 68.25 294 PHE A O 1
ATOM 2455 N N . CYS A 1 295 ? 4.073 -0.580 -36.565 1.00 52.12 295 CYS A N 1
ATOM 2456 C CA . CYS A 1 295 ? 2.855 -0.570 -37.387 1.00 52.12 295 CYS A CA 1
ATOM 2457 C C . CYS A 1 295 ? 2.274 0.837 -37.597 1.00 52.12 295 CYS A C 1
ATOM 2459 O O . CYS A 1 295 ? 1.669 1.092 -38.635 1.00 52.12 295 CYS A O 1
ATOM 2461 N N . GLU A 1 296 ? 2.460 1.770 -36.661 1.00 43.97 296 GLU A N 1
ATOM 2462 C CA . GLU A 1 296 ? 1.940 3.141 -36.800 1.00 43.97 296 GLU A CA 1
ATOM 2463 C C . GLU A 1 296 ? 2.897 4.101 -37.525 1.00 43.97 296 GLU A C 1
ATOM 2465 O O . GLU A 1 296 ? 2.440 5.114 -38.061 1.00 43.97 296 GLU A O 1
ATOM 2470 N N . SER A 1 297 ? 4.192 3.777 -37.632 1.00 41.31 297 SER A N 1
ATOM 2471 C CA . SER A 1 297 ? 5.125 4.544 -38.475 1.00 41.31 297 SER A CA 1
ATOM 2472 C C . SER A 1 297 ? 4.830 4.395 -39.972 1.00 41.31 297 SER A C 1
ATOM 2474 O O . SER A 1 297 ? 5.123 5.307 -40.734 1.00 41.31 297 SER A O 1
ATOM 2476 N N . ASN A 1 298 ? 4.159 3.315 -40.385 1.00 37.97 298 ASN A N 1
ATOM 2477 C CA . ASN A 1 298 ? 3.816 3.066 -41.791 1.00 37.97 298 ASN A CA 1
ATOM 2478 C C . ASN A 1 298 ? 2.487 3.699 -42.247 1.00 37.97 298 ASN A C 1
ATOM 2480 O O . ASN A 1 298 ? 2.118 3.554 -43.408 1.00 37.97 298 ASN A O 1
ATOM 2484 N N . VAL A 1 299 ? 1.743 4.383 -41.366 1.00 37.69 299 VAL A N 1
ATOM 2485 C CA . VAL A 1 299 ? 0.410 4.933 -41.709 1.00 37.69 299 VAL A CA 1
ATOM 2486 C C . VAL A 1 299 ? 0.402 6.464 -41.815 1.00 37.69 299 VAL A C 1
ATOM 2488 O O . VAL A 1 299 ? -0.563 7.037 -42.317 1.00 37.69 299 VAL A O 1
ATOM 2491 N N . ARG A 1 300 ? 1.461 7.165 -41.379 1.00 34.31 300 ARG A N 1
ATOM 2492 C CA . ARG A 1 300 ? 1.498 8.645 -41.412 1.00 34.31 300 ARG A CA 1
ATOM 2493 C C . ARG A 1 300 ? 2.522 9.272 -42.346 1.00 34.31 300 ARG A C 1
ATOM 2495 O O . ARG A 1 300 ? 2.410 10.469 -42.601 1.00 34.31 300 ARG A O 1
ATOM 2502 N N . GLU A 1 301 ? 3.436 8.500 -42.915 1.00 34.53 301 GLU A N 1
ATOM 2503 C CA . GLU A 1 301 ? 4.221 8.956 -44.058 1.00 34.53 301 GLU A CA 1
ATOM 2504 C C . GLU A 1 301 ? 3.519 8.484 -45.328 1.00 34.53 301 GLU A C 1
ATOM 2506 O O . GLU A 1 301 ? 3.515 7.306 -45.655 1.00 34.53 301 GLU A O 1
ATOM 2511 N N . THR A 1 302 ? 2.808 9.435 -45.939 1.00 32.91 302 THR A N 1
ATOM 2512 C CA . THR A 1 302 ? 2.477 9.566 -47.366 1.00 32.91 302 THR A CA 1
ATOM 2513 C C . THR A 1 302 ? 2.610 8.324 -48.243 1.00 32.91 302 THR A C 1
ATOM 2515 O O . THR A 1 302 ? 3.685 7.742 -48.319 1.00 32.91 302 THR A O 1
ATOM 2518 N N . GLU A 1 303 ? 1.561 8.058 -49.031 1.00 34.69 303 GLU A N 1
ATOM 2519 C CA . GLU A 1 303 ? 1.552 7.282 -50.281 1.00 34.69 303 GLU A CA 1
ATOM 2520 C C . GLU A 1 303 ? 2.816 7.498 -51.143 1.00 34.69 303 GLU A C 1
ATOM 2522 O O . GLU A 1 303 ? 2.828 8.214 -52.142 1.00 34.69 303 GLU A O 1
ATOM 2527 N N . SER A 1 304 ? 3.905 6.850 -50.764 1.00 36.69 304 SER A N 1
ATOM 2528 C CA . SER A 1 304 ? 5.111 6.686 -51.545 1.00 36.69 304 SER A CA 1
ATOM 2529 C C . SER A 1 304 ? 5.421 5.203 -51.453 1.00 36.69 304 SER A C 1
ATOM 2531 O O . SER A 1 304 ? 5.423 4.632 -50.366 1.00 36.69 304 SER A O 1
ATOM 2533 N N . ASN A 1 305 ? 5.530 4.557 -52.611 1.00 36.25 305 ASN A N 1
ATOM 2534 C CA . ASN A 1 305 ? 5.729 3.119 -52.754 1.00 36.25 305 ASN A CA 1
ATOM 2535 C C . ASN A 1 305 ? 6.765 2.580 -51.751 1.00 36.25 305 ASN A C 1
ATOM 2537 O O . ASN A 1 305 ? 7.967 2.674 -51.998 1.00 36.25 305 ASN A O 1
ATOM 2541 N N . CYS A 1 306 ? 6.315 1.961 -50.656 1.00 38.69 306 CYS A N 1
ATOM 2542 C CA . CYS A 1 306 ? 7.172 1.114 -49.840 1.00 38.69 306 CYS A CA 1
ATOM 2543 C C . CYS A 1 306 ? 7.484 -0.139 -50.661 1.00 38.69 306 CYS A C 1
ATOM 2545 O O . CYS A 1 306 ? 6.708 -1.096 -50.695 1.00 38.69 306 CYS A O 1
ATOM 2547 N N . GLU A 1 307 ? 8.607 -0.132 -51.375 1.00 49.72 307 GLU A N 1
ATOM 2548 C CA . GLU A 1 307 ? 9.147 -1.362 -51.934 1.00 49.72 307 GLU A CA 1
ATOM 2549 C C . GLU A 1 307 ? 9.603 -2.246 -50.769 1.00 49.72 307 GLU A C 1
ATOM 2551 O O . GLU A 1 307 ? 10.581 -1.944 -50.093 1.00 49.72 307 GLU A O 1
ATOM 2556 N N . ALA A 1 308 ? 8.868 -3.326 -50.502 1.00 48.62 308 ALA A N 1
ATOM 2557 C CA . ALA A 1 308 ? 9.294 -4.332 -49.538 1.00 48.62 308 ALA A CA 1
AT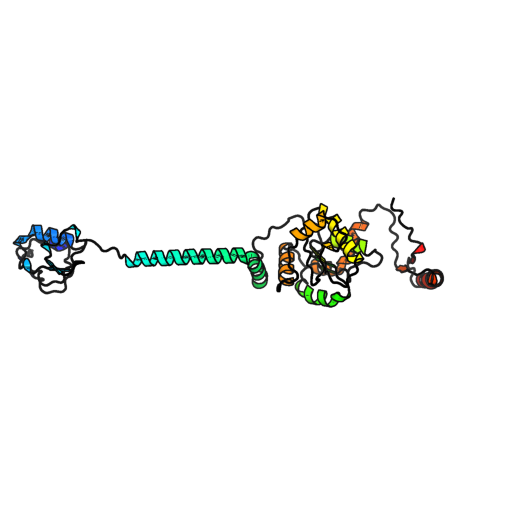OM 2558 C C . ALA A 1 308 ? 10.601 -4.986 -50.023 1.00 48.62 308 ALA A C 1
ATOM 2560 O O . ALA A 1 308 ? 10.680 -5.436 -51.171 1.00 48.62 308 ALA A O 1
ATOM 2561 N N . TYR A 1 309 ? 11.610 -5.018 -49.153 1.00 60.62 309 TYR A N 1
ATOM 2562 C CA . TYR A 1 309 ? 12.871 -5.727 -49.361 1.00 60.62 309 TYR A CA 1
ATOM 2563 C C . TYR A 1 309 ? 12.910 -6.944 -48.442 1.00 60.62 309 TYR A C 1
ATOM 2565 O O . TYR A 1 309 ? 12.524 -6.863 -47.280 1.00 60.62 309 TYR A O 1
ATOM 2573 N N . ASP A 1 310 ? 13.402 -8.061 -48.957 1.00 66.69 310 ASP A N 1
ATOM 2574 C CA . ASP A 1 310 ? 13.445 -9.330 -48.238 1.00 66.69 310 ASP A CA 1
ATOM 2575 C C . ASP A 1 310 ? 14.718 -9.486 -47.393 1.00 66.69 310 ASP A C 1
ATOM 2577 O O . ASP A 1 310 ? 14.759 -10.290 -46.465 1.00 66.69 310 ASP A O 1
ATOM 2581 N N . ALA A 1 311 ? 15.782 -8.740 -47.718 1.00 67.12 311 ALA A N 1
ATOM 2582 C CA . ALA A 1 311 ? 17.037 -8.773 -46.972 1.00 67.12 311 ALA A CA 1
ATOM 2583 C C . ALA A 1 311 ? 17.836 -7.466 -47.101 1.00 67.12 311 ALA A C 1
ATOM 2585 O O . ALA A 1 311 ? 17.882 -6.844 -48.167 1.00 67.12 311 ALA A O 1
ATOM 2586 N N . PHE A 1 312 ? 18.531 -7.102 -46.021 1.00 73.94 312 PHE A N 1
ATOM 2587 C CA . PHE A 1 312 ? 19.497 -6.005 -45.973 1.00 73.94 312 PHE A CA 1
ATOM 2588 C C . PHE A 1 312 ? 20.918 -6.556 -45.815 1.00 73.94 312 PHE A C 1
ATOM 2590 O O . PHE A 1 312 ? 21.159 -7.414 -44.964 1.00 73.94 312 PHE A O 1
ATOM 2597 N N . ILE A 1 313 ? 21.859 -6.068 -46.628 1.00 74.12 313 ILE A N 1
ATOM 2598 C CA . ILE A 1 313 ? 23.276 -6.439 -46.529 1.00 74.12 313 ILE A CA 1
ATOM 2599 C C . ILE A 1 313 ? 24.078 -5.259 -45.975 1.00 74.12 313 ILE A C 1
ATOM 2601 O O . ILE A 1 313 ? 24.189 -4.211 -46.614 1.00 74.12 313 ILE A O 1
ATOM 2605 N N . TYR A 1 314 ? 24.678 -5.487 -44.807 1.00 76.06 314 TYR A N 1
ATOM 2606 C CA . TYR A 1 314 ? 25.653 -4.611 -44.164 1.00 76.06 314 TYR A CA 1
ATOM 2607 C C . TYR A 1 314 ? 27.065 -5.179 -44.342 1.00 76.06 314 TYR A C 1
ATOM 2609 O O . TYR A 1 314 ? 27.274 -6.377 -44.148 1.00 76.06 314 TYR A O 1
ATOM 2617 N N . TYR A 1 315 ? 28.029 -4.328 -44.685 1.00 77.19 315 TYR A N 1
ATOM 2618 C CA . TYR A 1 315 ? 29.442 -4.684 -44.808 1.00 77.19 315 TYR A CA 1
ATOM 2619 C C . TYR A 1 315 ? 30.331 -3.508 -44.408 1.00 77.19 315 TYR A C 1
ATOM 2621 O O . TYR A 1 315 ? 29.911 -2.355 -44.456 1.00 77.19 315 TYR A O 1
ATOM 2629 N N . VAL A 1 316 ? 31.561 -3.823 -44.007 1.00 73.56 316 VAL A N 1
ATOM 2630 C CA . VAL A 1 316 ? 32.642 -2.847 -43.818 1.00 73.56 316 VAL A CA 1
ATOM 2631 C C . VAL A 1 316 ? 33.323 -2.622 -45.175 1.00 73.56 316 VAL A C 1
ATOM 2633 O O . VAL A 1 316 ? 33.286 -3.520 -46.016 1.00 73.56 316 VAL A O 1
ATOM 2636 N N . ASP A 1 317 ? 33.942 -1.460 -45.402 1.00 76.62 317 ASP A N 1
ATOM 2637 C CA . ASP A 1 317 ? 34.537 -1.071 -46.697 1.00 76.62 317 ASP A CA 1
ATOM 2638 C C . ASP A 1 317 ? 35.450 -2.150 -47.315 1.00 76.62 317 ASP A C 1
ATOM 2640 O O . ASP A 1 317 ? 35.426 -2.375 -48.525 1.00 76.62 317 ASP A O 1
ATOM 2644 N N . GLU A 1 318 ? 36.213 -2.877 -46.490 1.00 82.38 318 GLU A N 1
ATOM 2645 C CA . GLU A 1 318 ? 37.112 -3.957 -46.930 1.00 82.38 318 GLU A CA 1
ATOM 2646 C C . GLU A 1 318 ? 36.370 -5.154 -47.565 1.00 82.38 318 GLU A C 1
ATOM 2648 O O . GLU A 1 318 ? 36.919 -5.837 -48.432 1.00 82.38 318 GLU A O 1
ATOM 2653 N N . ASP A 1 319 ? 35.105 -5.371 -47.194 1.00 82.94 319 ASP A N 1
ATOM 2654 C CA . ASP A 1 319 ? 34.261 -6.492 -47.625 1.00 82.94 319 ASP A CA 1
ATOM 2655 C C . ASP A 1 319 ? 33.200 -6.094 -48.670 1.00 82.94 319 ASP A C 1
ATOM 2657 O O . ASP A 1 319 ? 32.345 -6.912 -49.047 1.00 82.94 319 ASP A O 1
ATOM 2661 N N . GLN A 1 320 ? 33.246 -4.853 -49.169 1.00 80.75 320 GLN A N 1
ATOM 2662 C CA . GLN A 1 320 ? 32.279 -4.322 -50.134 1.00 80.75 320 GLN A CA 1
ATOM 2663 C C . GLN A 1 320 ? 32.223 -5.167 -51.414 1.00 80.75 320 GLN A C 1
ATOM 2665 O O . GLN A 1 320 ? 31.138 -5.545 -51.862 1.00 80.75 320 GLN A O 1
ATOM 2670 N N . ASP A 1 321 ? 33.378 -5.532 -51.982 1.00 83.38 321 ASP A N 1
ATOM 2671 C CA . ASP A 1 321 ? 33.432 -6.297 -53.235 1.00 83.38 321 ASP A CA 1
ATOM 2672 C C . ASP A 1 321 ? 32.816 -7.694 -53.077 1.00 83.38 321 ASP A C 1
ATOM 2674 O O . ASP A 1 321 ? 32.005 -8.139 -53.895 1.00 83.38 321 ASP A O 1
ATOM 2678 N N . TYR A 1 322 ? 33.127 -8.381 -51.975 1.00 84.94 322 TYR A N 1
ATOM 2679 C CA . TYR A 1 322 ? 32.540 -9.687 -51.694 1.00 84.94 322 TYR A CA 1
ATOM 2680 C C . TYR A 1 322 ? 31.016 -9.590 -51.532 1.00 84.94 322 TYR A C 1
ATOM 2682 O O . TYR A 1 322 ? 30.268 -10.400 -52.098 1.00 84.94 322 TYR A O 1
ATOM 2690 N N . SER A 1 323 ? 30.555 -8.583 -50.797 1.00 82.12 323 SER A N 1
ATOM 2691 C CA . SER A 1 323 ? 29.149 -8.409 -50.442 1.00 82.12 323 SER A CA 1
ATOM 2692 C C . SER A 1 323 ? 28.290 -8.003 -51.646 1.00 82.12 323 SER A C 1
ATOM 2694 O O . SER A 1 323 ? 27.292 -8.669 -51.941 1.00 82.12 323 SER A O 1
ATOM 2696 N N . GLU A 1 324 ? 28.710 -6.999 -52.421 1.00 79.88 324 GLU A N 1
ATOM 2697 C CA . GLU A 1 324 ? 27.972 -6.512 -53.595 1.00 79.88 324 GLU A CA 1
ATOM 2698 C C . GLU A 1 324 ? 28.094 -7.441 -54.807 1.00 79.88 324 GLU A C 1
ATOM 2700 O O . GLU A 1 324 ? 27.102 -7.743 -55.479 1.00 79.88 324 GLU A O 1
ATOM 2705 N N . ASN A 1 325 ? 29.295 -7.948 -55.106 1.00 80.12 325 ASN A N 1
ATOM 2706 C CA . ASN A 1 325 ? 29.511 -8.683 -56.351 1.00 80.12 325 ASN A CA 1
ATOM 2707 C C . ASN A 1 325 ? 29.295 -10.186 -56.225 1.00 80.12 325 ASN A C 1
ATOM 2709 O O . ASN A 1 325 ? 28.924 -10.820 -57.219 1.00 80.12 325 ASN A O 1
ATOM 2713 N N . LYS A 1 326 ? 29.498 -10.775 -55.042 1.00 82.19 326 LYS A N 1
ATOM 2714 C CA . LYS A 1 326 ? 29.433 -12.232 -54.859 1.00 82.19 326 LYS A CA 1
ATOM 2715 C C . LYS A 1 326 ? 28.200 -12.655 -54.075 1.00 82.19 326 LYS A C 1
ATOM 2717 O O . LYS A 1 326 ? 27.455 -13.512 -54.555 1.00 82.19 326 LYS A O 1
ATOM 2722 N N . LEU A 1 327 ? 27.965 -12.058 -52.909 1.00 80.88 327 LEU A N 1
ATOM 2723 C CA . LEU A 1 327 ? 26.860 -12.432 -52.028 1.00 80.88 327 LEU A CA 1
ATOM 2724 C C . LEU A 1 327 ? 25.511 -11.980 -52.602 1.00 80.88 327 LEU A C 1
ATOM 2726 O O . LEU A 1 327 ? 24.643 -12.819 -52.838 1.00 80.88 327 LEU A O 1
ATOM 2730 N N . LYS A 1 328 ? 25.365 -10.698 -52.953 1.00 78.56 328 LYS A N 1
ATOM 2731 C CA . LYS A 1 328 ? 24.125 -10.145 -53.528 1.00 78.56 328 LYS A CA 1
ATOM 2732 C C . LYS A 1 328 ? 23.723 -10.836 -54.834 1.00 78.56 328 LYS A C 1
ATOM 2734 O O . LYS A 1 328 ? 22.551 -11.149 -55.031 1.00 78.56 328 LYS A O 1
ATOM 2739 N N . LYS A 1 329 ? 24.686 -11.163 -55.712 1.00 79.88 329 LYS A N 1
ATOM 2740 C CA . LYS A 1 329 ? 24.417 -11.924 -56.953 1.00 79.88 329 LYS A CA 1
ATOM 2741 C C . LYS A 1 329 ? 23.985 -13.364 -56.690 1.00 79.88 329 LYS A C 1
ATOM 2743 O O . LYS A 1 329 ? 23.150 -13.880 -57.431 1.00 79.88 329 LYS A O 1
ATOM 2748 N N . LYS A 1 330 ? 24.548 -14.026 -55.674 1.00 80.25 330 LYS A N 1
ATOM 2749 C CA . LYS A 1 330 ? 24.114 -15.372 -55.277 1.00 80.25 330 LYS A CA 1
ATOM 2750 C C . LYS A 1 330 ? 22.704 -15.343 -54.697 1.00 80.25 330 LYS A C 1
ATOM 2752 O O . LYS A 1 330 ? 21.877 -16.134 -55.127 1.00 80.25 330 LYS A O 1
ATOM 2757 N N . LEU A 1 331 ? 22.419 -14.404 -53.801 1.00 71.50 331 LEU A N 1
ATOM 2758 C CA . LEU A 1 331 ? 21.114 -14.290 -53.151 1.00 71.50 331 LEU A CA 1
ATOM 2759 C C . LEU A 1 331 ? 20.001 -13.909 -54.143 1.00 71.50 331 LEU A C 1
ATOM 2761 O O . LEU A 1 331 ? 18.937 -14.520 -54.116 1.00 71.50 331 LEU A O 1
ATOM 2765 N N . LYS A 1 332 ? 20.271 -13.017 -55.110 1.00 72.06 332 LYS A N 1
ATOM 2766 C CA . LYS A 1 332 ? 19.327 -12.716 -56.206 1.00 72.06 332 LYS A CA 1
ATOM 2767 C C . LYS A 1 332 ? 19.010 -13.925 -57.095 1.00 72.06 332 LYS A C 1
ATOM 2769 O O . LYS A 1 332 ? 17.936 -13.975 -57.679 1.00 72.06 332 LYS A O 1
ATOM 2774 N N . LYS A 1 333 ? 19.938 -14.881 -57.229 1.00 71.50 333 LYS A N 1
ATOM 2775 C CA . LYS A 1 333 ? 19.750 -16.084 -58.058 1.00 71.50 333 LYS A CA 1
ATOM 2776 C C . LYS A 1 333 ? 18.945 -17.187 -57.381 1.00 71.50 333 LYS A C 1
ATOM 2778 O O . LYS A 1 333 ? 18.445 -18.045 -58.097 1.00 71.50 333 LYS A O 1
ATOM 2783 N N . ILE A 1 334 ? 18.905 -17.211 -56.050 1.00 67.69 334 ILE A N 1
ATOM 2784 C CA . ILE A 1 334 ? 18.351 -18.348 -55.315 1.00 67.69 334 ILE A CA 1
ATOM 2785 C C . ILE A 1 334 ? 16.827 -18.226 -55.209 1.00 67.69 334 ILE A C 1
ATOM 2787 O O . ILE A 1 334 ? 16.172 -19.203 -55.531 1.00 67.69 334 ILE A O 1
ATOM 2791 N N . ASP A 1 335 ? 16.270 -17.040 -54.919 1.00 56.97 335 ASP A N 1
ATOM 2792 C CA . ASP A 1 335 ? 14.817 -16.904 -54.674 1.00 56.97 335 ASP A CA 1
ATOM 2793 C C . ASP A 1 335 ? 14.209 -15.538 -55.071 1.00 56.97 335 ASP A C 1
ATOM 2795 O O . ASP A 1 335 ? 13.199 -15.113 -54.520 1.00 56.97 335 ASP A O 1
ATOM 2799 N N . ASN A 1 336 ? 14.788 -14.814 -56.042 1.00 62.44 336 ASN A N 1
ATOM 2800 C CA . ASN A 1 336 ? 14.265 -13.502 -56.483 1.00 62.44 336 ASN A CA 1
ATOM 2801 C C . AS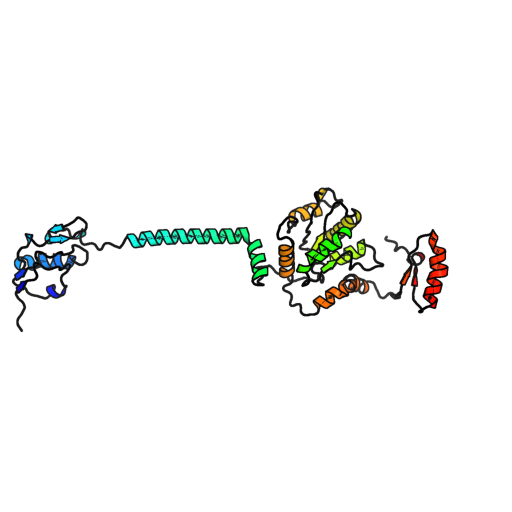N A 1 336 ? 14.143 -12.448 -55.357 1.00 62.44 336 ASN A C 1
ATOM 2803 O O . ASN A 1 336 ? 13.377 -11.493 -55.480 1.00 62.44 336 ASN A O 1
ATOM 2807 N N . TYR A 1 337 ? 14.934 -12.589 -54.290 1.00 68.06 337 TYR A N 1
ATOM 2808 C CA . TYR A 1 337 ? 14.943 -11.654 -53.171 1.00 68.06 337 TYR A CA 1
ATOM 2809 C C . TYR A 1 337 ? 15.215 -10.209 -53.622 1.00 68.06 337 TYR A C 1
ATOM 2811 O O . TYR A 1 337 ? 16.195 -9.923 -54.328 1.00 68.06 337 TYR A O 1
ATOM 2819 N N . LYS A 1 338 ? 14.379 -9.277 -53.161 1.00 68.00 338 LYS A N 1
ATOM 2820 C CA . LYS A 1 338 ? 14.633 -7.837 -53.219 1.00 68.00 338 LYS A CA 1
ATOM 2821 C C . LYS A 1 338 ? 15.607 -7.475 -52.108 1.00 68.00 338 LYS A C 1
ATOM 2823 O O . LYS A 1 338 ? 15.254 -7.449 -50.937 1.00 68.00 338 LYS A O 1
ATOM 2828 N N . ILE A 1 339 ? 16.853 -7.207 -52.484 1.00 70.62 339 ILE A N 1
ATOM 2829 C CA . ILE A 1 339 ? 17.949 -6.969 -51.540 1.00 70.62 339 ILE A CA 1
ATOM 2830 C C . ILE A 1 339 ? 18.417 -5.525 -51.649 1.00 70.62 339 ILE A C 1
ATOM 2832 O O . ILE A 1 339 ? 18.766 -5.083 -52.749 1.00 70.62 339 ILE A O 1
ATOM 2836 N N . ILE A 1 340 ? 18.494 -4.850 -50.506 1.00 75.62 340 ILE A N 1
ATOM 2837 C CA . ILE A 1 340 ? 19.051 -3.504 -50.360 1.00 75.62 340 ILE A CA 1
ATOM 2838 C C . ILE A 1 340 ? 20.391 -3.572 -49.623 1.00 75.62 340 ILE A C 1
ATOM 2840 O O . ILE A 1 340 ? 20.572 -4.375 -48.707 1.00 75.62 340 ILE A O 1
ATOM 2844 N N . SER A 1 341 ? 21.362 -2.775 -50.058 1.00 76.56 341 SER A N 1
ATOM 2845 C CA . SER A 1 341 ? 22.653 -2.648 -49.382 1.00 76.56 341 SER A CA 1
ATOM 2846 C C . SER A 1 341 ? 22.856 -1.270 -48.783 1.00 76.56 341 SER A C 1
ATOM 2848 O O . SER A 1 341 ? 22.171 -0.319 -49.158 1.00 76.56 341 SER A O 1
ATOM 2850 N N . ILE A 1 342 ? 23.803 -1.179 -47.849 1.00 68.81 342 ILE A N 1
ATOM 2851 C CA . ILE A 1 342 ? 24.108 0.057 -47.123 1.00 68.81 342 ILE A CA 1
ATOM 2852 C C . ILE A 1 342 ? 24.386 1.251 -48.052 1.00 68.81 342 ILE A C 1
ATOM 2854 O O . ILE A 1 342 ? 23.884 2.338 -47.786 1.00 68.81 342 ILE A O 1
ATOM 2858 N N . ASP A 1 343 ? 25.046 1.038 -49.194 1.00 68.56 343 ASP A N 1
ATOM 2859 C CA . ASP A 1 343 ? 25.356 2.101 -50.168 1.00 68.56 343 ASP A CA 1
ATOM 2860 C C . ASP A 1 343 ? 24.117 2.652 -50.899 1.00 68.56 343 ASP A C 1
ATOM 2862 O O . ASP A 1 343 ? 24.161 3.725 -51.499 1.00 68.56 343 ASP A O 1
ATOM 2866 N N . GLN A 1 344 ? 23.006 1.911 -50.884 1.00 65.00 344 GLN A N 1
ATOM 2867 C CA . GLN A 1 344 ? 21.747 2.296 -51.531 1.00 65.00 344 GLN A CA 1
ATOM 2868 C C . GLN A 1 344 ? 20.806 3.048 -50.582 1.00 65.00 344 GLN A C 1
ATOM 2870 O O . GLN A 1 344 ? 19.777 3.564 -51.019 1.00 65.00 344 GLN A O 1
ATOM 2875 N N . ILE A 1 345 ? 21.152 3.124 -49.295 1.00 60.31 345 ILE A N 1
ATOM 2876 C CA . ILE A 1 345 ? 20.430 3.919 -48.308 1.00 60.31 345 ILE A CA 1
ATOM 2877 C C . ILE A 1 345 ? 21.033 5.322 -48.346 1.00 60.31 345 ILE A C 1
ATOM 2879 O O . ILE A 1 345 ? 22.086 5.583 -47.767 1.00 60.31 345 ILE A O 1
ATOM 2883 N N . HIS A 1 346 ? 20.380 6.241 -49.060 1.00 44.56 346 HIS A N 1
ATOM 2884 C CA . HIS A 1 346 ? 20.776 7.644 -49.006 1.00 44.56 346 HIS A CA 1
ATOM 2885 C C . HIS A 1 346 ? 20.653 8.152 -47.561 1.00 44.56 346 HIS A C 1
ATOM 2887 O O . HIS A 1 346 ? 19.626 7.903 -46.921 1.00 44.56 346 HIS A O 1
ATOM 2893 N N . PRO A 1 347 ? 21.656 8.877 -47.030 1.00 38.00 347 PRO A N 1
ATOM 2894 C CA . PRO A 1 347 ? 21.488 9.561 -45.761 1.00 38.00 347 PRO A CA 1
ATOM 2895 C C . PRO A 1 347 ? 20.332 10.543 -45.928 1.00 38.00 347 PRO A C 1
ATOM 2897 O O . PRO A 1 347 ? 20.387 11.437 -46.773 1.00 38.00 347 PRO A O 1
ATOM 2900 N N . VAL A 1 348 ? 19.270 10.352 -45.148 1.00 37.66 348 VAL A N 1
ATOM 2901 C CA . VAL A 1 348 ? 18.215 11.354 -45.007 1.00 37.66 348 VAL A CA 1
ATOM 2902 C C . VAL A 1 348 ? 18.914 12.639 -44.567 1.00 37.66 348 VAL A C 1
ATOM 2904 O O . VAL A 1 348 ? 19.513 12.683 -43.491 1.00 37.66 348 VAL A O 1
ATOM 2907 N N . SER A 1 349 ? 18.928 13.653 -45.432 1.00 28.38 349 SER A N 1
ATOM 2908 C CA . SER A 1 349 ? 19.404 14.984 -45.076 1.00 28.38 349 SER A CA 1
ATOM 2909 C C . SER A 1 349 ? 18.424 15.554 -44.060 1.00 28.38 349 SER A C 1
ATOM 2911 O O . SER A 1 349 ? 17.293 15.894 -44.405 1.00 28.38 349 SER A O 1
ATOM 2913 N N . TRP A 1 350 ? 18.839 15.600 -42.800 1.00 33.22 350 TRP A N 1
ATOM 2914 C CA . TRP A 1 350 ? 18.125 16.324 -41.760 1.00 33.22 350 TRP A CA 1
ATOM 2915 C C . TRP A 1 350 ? 18.533 17.795 -41.865 1.00 33.22 350 TRP A C 1
ATOM 2917 O O . TRP A 1 350 ? 19.557 18.180 -41.299 1.00 33.22 350 TRP A O 1
ATOM 2927 N N . ASP A 1 351 ? 17.777 18.570 -42.644 1.00 30.50 351 ASP A N 1
ATOM 2928 C CA . ASP A 1 351 ? 17.716 20.031 -42.482 1.00 30.50 351 ASP A CA 1
ATOM 2929 C C . ASP A 1 351 ? 16.890 20.394 -41.238 1.00 30.50 351 ASP A C 1
ATOM 2931 O O . ASP A 1 351 ? 15.846 19.734 -40.999 1.00 30.50 351 ASP A O 1
#

Foldseek 3Di:
DDAEAEEEDAQDADQDDDPCCLVGHYQAYEHFNYAHALALRCLVVLVSCVVVVNRYDPQVRQWYQFPVGIGRNNPDDSVRRYDPDPVVVVVVVVVVVVVVVVVVVVVVVCCVVCVLVVQLVCCVPPVDHPDQDADPDQPAPFAEEEADDPVCVVVCVVLCPLVLVGRYHYLVPQQDPPDDSLLSLLLRLVRYLEYEYADDPPDDLVSVLSNQVSNVVVVVPDGLYAHAYADDPDDPVPHPHDPVSSVVCVVRNPAYNPDPCRSSSVNSVSVSNVPDPDPDCSNVCSVPVNCVSCVVVVVPPDDDDPPDFPEEDEDDPVCVCCVVPPVVVVVCVPPVTRYYYPVNDDPPPDD

Sequence (351 aa):
MKKLKFLKVDSNVLGYLPRTIRSLNLDEMYIDHNPLLCDCNSLWLKHWMLDNILALKRLEDIKCRSFNGIEKFLQVPNEKFTCVKNFANSFLAEILGTLFGIAVMCLLTIAIVFRQSIKVLLYFKLGFHPFDRQSCEDYETIDITFVYSEMYEDFIMKKSKILEKFVVCYTTKHFVPGYSWDTNIRNAVHYSKYVLILLTDDVEANIFNSTFAACEQKFEKRIDFLLGFIKTKRNIDEFKVSKGFKRYFKLHQKLKPDSMLFWENLSYKLASSANRIRKENDIELNQNIEDQLFCESNVRETESNCEAYDAFIYYVDEDQDYSENKLKKKLKKIDNYKIISIDQIHPVSWD

InterPro domains:
  IPR032675 Leucine-rich repeat domain superfamily [G3DSA:3.80.10.10] (1-89)
  IPR035897 Toll/interleukin-1 receptor homology (TIR) domain superfamily [G3DSA:3.40.50.10140] (142-271)
  IPR035897 Toll/interleukin-1 receptor homology (TIR) domain superfamily [SSF52200] (143-275)

Organism: Mytilus edulis (NCBI:txid6550)

Solvent-accessible surface area (backbone atoms only — not comparable to full-atom values): 21046 Å² total; per-residue (Å²): 134,89,77,68,39,71,46,83,59,46,69,44,84,44,47,73,80,71,76,70,58,77,78,55,73,53,64,36,34,36,57,25,58,27,65,22,46,45,25,51,87,37,49,65,55,50,54,51,45,67,77,42,52,84,23,50,48,62,68,87,54,31,38,17,43,38,97,92,40,81,43,50,49,85,75,57,60,75,86,61,34,46,73,83,70,71,60,71,64,54,55,53,50,51,53,53,52,52,53,50,52,52,50,52,52,52,51,52,49,50,50,62,74,42,37,67,59,51,46,47,50,40,28,77,75,68,72,43,81,78,92,69,86,74,79,92,78,75,88,47,78,33,52,32,28,42,44,65,48,77,92,44,44,70,61,46,59,66,64,47,56,84,43,72,91,52,36,68,45,42,60,91,74,53,52,58,86,93,56,54,70,61,55,47,43,36,33,48,55,68,35,24,54,22,48,30,45,45,46,46,93,83,47,59,68,62,64,51,51,46,48,51,51,39,49,55,68,53,53,81,72,74,70,73,58,43,50,36,43,54,74,58,92,75,59,75,84,77,51,98,65,57,70,66,56,56,51,50,50,73,74,49,58,79,52,58,50,86,43,96,55,40,69,59,54,50,47,46,53,53,48,62,75,49,78,57,95,77,69,82,58,58,64,57,44,60,75,45,50,50,54,65,57,50,57,66,68,69,74,73,64,66,104,59,88,79,76,80,61,77,44,79,49,82,73,55,83,92,43,41,63,56,45,62,67,50,47,47,53,50,50,42,70,73,72,70,50,43,69,48,44,62,90,73,57,72,78,80,81,83,126

Nearest PDB structures (foldseek):
  7nuw-assembly1_A  TM=6.351E-01  e=1.778E-05  Homo sapiens
  1o77-assembly1_D  TM=6.563E-01  e=4.164E-05  Homo sapiens
  7fch-assembly2_D  TM=6.646E-01  e=2.163E-03  Homo sapiens
  7dfv-assembly1_B  TM=4.151E-01  e=7.244E-04  Arabidopsis thaliana
  7jlx-assembly1_A  TM=4.641E-01  e=9.301E-03  Nicotiana benthamiana

Mean predicted aligned error: 18.83 Å